Protein AF-A0A6L2PDB2-F1 (afdb_monomer)

Secondary structure (DSSP, 8-state):
-HHHHHHHHTSPPHHHHHT--GGGSSHHHHHH---HHHHHHHHHHHHHTTT---HHHHHHHHHHHHHH-TT-TTT---PPPPPGGGS-HHHHHHHHHHHHHHHHHHHHHHHHHHHHHHHHHHH--PPP-------PPP-----------------PPPPGGGTTT--HHHHHHHHHHHHHHHHHHHHHHHHHHHHHHHHHHHHHHHHHHHHHHTS-HHHHHHHHHHHHHHHHHHHHTT-HHHHHHHHHHHHHHS--HHHHHHHHH-

Structure (mmCIF, N/CA/C/O backbone):
data_AF-A0A6L2PDB2-F1
#
_entry.id   AF-A0A6L2PDB2-F1
#
loop_
_atom_site.group_PDB
_atom_site.id
_atom_site.type_symbol
_atom_site.label_atom_id
_atom_site.label_alt_id
_atom_site.label_comp_id
_atom_site.label_asym_id
_atom_site.label_entity_id
_atom_site.label_seq_id
_atom_site.pdbx_PDB_ins_code
_atom_site.Cartn_x
_atom_site.Cartn_y
_atom_site.Cartn_z
_atom_site.occupancy
_atom_site.B_iso_or_equiv
_atom_site.auth_seq_id
_atom_site.auth_comp_id
_atom_site.auth_asym_id
_atom_site.auth_atom_id
_atom_site.pdbx_PDB_model_num
ATOM 1 N N . MET A 1 1 ? 48.090 -12.852 -41.199 1.00 48.72 1 MET A N 1
ATOM 2 C CA . MET A 1 1 ? 47.145 -12.425 -42.258 1.00 48.72 1 MET A CA 1
ATOM 3 C C . MET A 1 1 ? 46.448 -13.608 -42.922 1.00 48.72 1 MET A C 1
ATOM 5 O O . MET A 1 1 ? 45.251 -13.510 -43.116 1.00 48.72 1 MET A O 1
ATOM 9 N N . VAL A 1 2 ? 47.132 -14.730 -43.177 1.00 52.09 2 VAL A N 1
ATOM 10 C CA . VAL A 1 2 ? 46.534 -15.922 -43.820 1.00 52.09 2 VAL A CA 1
ATOM 11 C C . VAL A 1 2 ? 45.440 -16.600 -42.966 1.00 52.09 2 VAL A C 1
ATOM 13 O O . VAL A 1 2 ? 44.392 -16.956 -43.489 1.00 52.09 2 VAL A O 1
ATOM 16 N N . GLU A 1 3 ? 45.602 -16.676 -41.639 1.00 52.88 3 GLU A N 1
ATOM 17 C CA . GLU A 1 3 ? 44.614 -17.326 -40.749 1.00 52.88 3 GLU A CA 1
ATOM 18 C C . GLU A 1 3 ? 43.274 -16.573 -40.620 1.00 52.88 3 GLU A C 1
ATOM 20 O O . GLU A 1 3 ? 42.233 -17.190 -40.409 1.00 52.88 3 GLU A O 1
ATOM 25 N N . GLN A 1 4 ? 43.256 -15.243 -40.772 1.00 49.81 4 GLN A N 1
ATOM 26 C CA . GLN A 1 4 ? 42.002 -14.470 -40.729 1.00 49.81 4 GLN A CA 1
ATOM 27 C C . GLN A 1 4 ? 41.178 -14.640 -42.014 1.00 49.81 4 GLN A C 1
ATOM 29 O O . GLN A 1 4 ? 39.950 -14.592 -41.972 1.00 49.81 4 GLN A O 1
ATOM 34 N N . GLU A 1 5 ? 41.843 -14.889 -43.142 1.00 53.00 5 GLU A N 1
ATOM 35 C CA . GLU A 1 5 ? 41.209 -15.148 -44.438 1.00 53.00 5 GLU A CA 1
ATOM 36 C C . GLU A 1 5 ? 40.555 -16.538 -44.490 1.00 53.00 5 GLU A C 1
ATOM 38 O O . GLU A 1 5 ? 39.484 -16.716 -45.074 1.00 53.00 5 GLU A O 1
ATOM 43 N N . GLU A 1 6 ? 41.161 -17.523 -43.825 1.00 53.53 6 GLU A N 1
ATOM 44 C CA . GLU A 1 6 ? 40.670 -18.904 -43.767 1.00 53.53 6 GLU A CA 1
ATOM 45 C C . GLU A 1 6 ? 39.434 -19.047 -42.858 1.00 53.53 6 GLU A C 1
ATOM 47 O O . GLU A 1 6 ? 38.485 -19.762 -43.185 1.00 53.53 6 GLU A O 1
ATOM 52 N N . VAL A 1 7 ? 39.367 -18.267 -41.771 1.00 54.09 7 VAL A N 1
ATOM 53 C CA . VAL A 1 7 ? 38.200 -18.197 -40.868 1.00 54.09 7 VAL A CA 1
ATOM 54 C C . VAL A 1 7 ? 36.985 -17.513 -41.520 1.00 54.09 7 VAL A C 1
ATOM 56 O O . VAL A 1 7 ? 35.848 -17.795 -41.133 1.00 54.09 7 VAL A O 1
ATOM 59 N N . MET A 1 8 ? 37.180 -16.647 -42.522 1.00 54.78 8 MET A N 1
ATOM 60 C CA . MET A 1 8 ? 36.069 -16.046 -43.276 1.00 54.78 8 MET A CA 1
ATOM 61 C C . MET A 1 8 ? 35.448 -17.001 -44.304 1.00 54.78 8 MET A C 1
ATOM 63 O O . MET A 1 8 ? 34.249 -16.913 -44.551 1.00 54.78 8 MET A O 1
ATOM 67 N N . LYS A 1 9 ? 36.212 -17.957 -44.849 1.00 54.88 9 LYS A N 1
ATOM 68 C CA . LYS A 1 9 ? 35.720 -18.903 -45.870 1.00 54.88 9 LYS A CA 1
ATOM 69 C C . LYS A 1 9 ? 34.801 -20.007 -45.327 1.00 54.88 9 LYS A C 1
ATOM 71 O O . LYS A 1 9 ? 34.040 -20.581 -46.096 1.00 54.88 9 LYS A O 1
ATOM 76 N N . ASN A 1 10 ? 34.831 -20.284 -44.020 1.00 58.47 10 ASN A N 1
ATOM 77 C CA . ASN A 1 10 ? 34.031 -21.344 -43.381 1.00 58.47 10 ASN A CA 1
ATOM 78 C C . ASN A 1 10 ? 32.735 -20.859 -42.701 1.00 58.47 10 ASN A C 1
ATOM 80 O O . ASN A 1 10 ? 32.021 -21.656 -42.086 1.00 58.47 10 ASN A O 1
ATOM 84 N N . LYS A 1 11 ? 32.399 -19.567 -42.789 1.00 67.06 11 LYS A N 1
ATOM 85 C CA . LYS A 1 11 ? 31.134 -19.037 -42.265 1.00 67.06 11 LYS A CA 1
ATOM 86 C C . LYS A 1 11 ? 30.080 -19.083 -43.371 1.00 67.06 11 LYS A C 1
ATOM 88 O O . LYS A 1 11 ? 30.274 -18.507 -44.433 1.00 67.06 11 LYS A O 1
ATOM 93 N N . LYS A 1 12 ? 28.960 -19.773 -43.128 1.00 73.06 12 LYS A N 1
ATOM 94 C CA . LYS A 1 12 ? 27.782 -19.688 -44.008 1.00 73.06 12 LYS A CA 1
ATOM 95 C C . LYS A 1 12 ? 27.319 -18.230 -44.041 1.00 73.06 12 LYS A C 1
ATOM 97 O O . LYS A 1 12 ? 27.158 -17.652 -42.964 1.00 73.06 12 LYS A O 1
ATOM 102 N N . SER A 1 13 ? 27.104 -17.669 -45.232 1.00 80.94 13 SER A N 1
ATOM 103 C CA . SER A 1 13 ? 26.607 -16.297 -45.370 1.00 80.94 13 SER A CA 1
ATOM 104 C C . SER A 1 13 ? 25.264 -16.136 -44.664 1.00 80.94 13 SER A C 1
ATOM 106 O O . SER A 1 13 ? 24.476 -17.086 -44.552 1.00 80.94 13 SER A O 1
ATOM 108 N N . LEU A 1 14 ? 24.980 -14.933 -44.171 1.00 80.81 14 LEU A N 1
ATOM 109 C CA . LEU A 1 14 ? 23.691 -14.645 -43.547 1.00 80.81 14 LEU A CA 1
ATOM 110 C C . LEU A 1 14 ? 22.510 -14.866 -44.505 1.00 80.81 14 LEU A C 1
ATOM 112 O O . LEU A 1 14 ? 21.443 -15.264 -44.037 1.00 80.81 14 LEU A O 1
ATOM 116 N N . LEU A 1 15 ? 22.715 -14.718 -45.821 1.00 81.50 15 LEU A N 1
ATOM 117 C CA . LEU A 1 15 ? 21.760 -15.137 -46.855 1.00 81.50 15 LEU A CA 1
ATOM 118 C C . LEU A 1 15 ? 21.373 -16.613 -46.716 1.00 81.50 15 LEU A C 1
ATOM 120 O O . LEU A 1 15 ? 20.193 -16.945 -46.608 1.00 81.50 15 LEU A O 1
ATOM 124 N N . MET A 1 16 ? 22.372 -17.500 -46.655 1.00 81.06 16 MET A N 1
ATOM 125 C CA . MET A 1 16 ? 22.155 -18.941 -46.505 1.00 81.06 16 MET A CA 1
ATOM 126 C C . MET A 1 16 ? 21.597 -19.306 -45.130 1.00 81.06 16 MET A C 1
ATOM 128 O O . MET A 1 16 ? 20.835 -20.257 -45.007 1.00 81.06 16 MET A O 1
ATOM 132 N N . LYS A 1 17 ? 21.972 -18.566 -44.081 1.00 84.50 17 LYS A N 1
ATOM 133 C CA . LYS A 1 17 ? 21.484 -18.805 -42.716 1.00 84.50 17 LYS A CA 1
ATOM 134 C C . LYS A 1 17 ? 20.013 -18.433 -42.545 1.00 84.50 17 LYS A C 1
ATOM 136 O O . LYS A 1 17 ? 19.308 -19.091 -41.786 1.00 84.50 17 LYS A O 1
ATOM 141 N N . TYR A 1 18 ? 19.579 -17.347 -43.177 1.00 85.00 18 TYR A N 1
ATOM 142 C CA . TYR A 1 18 ? 18.203 -16.866 -43.088 1.00 85.00 18 TYR A CA 1
ATOM 143 C C . TYR A 1 18 ? 17.293 -17.389 -44.202 1.00 85.00 18 TYR A C 1
ATOM 145 O O . TYR A 1 18 ? 16.091 -17.125 -44.125 1.00 85.00 18 TYR A O 1
ATOM 153 N N . GLU A 1 19 ? 17.858 -18.138 -45.157 1.00 84.25 19 GLU A N 1
ATOM 154 C CA . GLU A 1 19 ? 17.188 -18.715 -46.330 1.00 84.25 19 GLU A CA 1
ATOM 155 C C . GLU A 1 19 ? 16.489 -17.648 -47.185 1.00 84.25 19 GLU A C 1
ATOM 157 O O . GLU A 1 19 ? 15.375 -17.839 -47.662 1.00 84.25 19 GLU A O 1
ATOM 162 N N . ILE A 1 20 ? 17.147 -16.498 -47.362 1.00 83.44 20 ILE A N 1
ATOM 163 C CA . ILE A 1 20 ? 16.616 -15.382 -48.151 1.00 83.44 20 ILE A CA 1
ATOM 164 C C . ILE A 1 20 ? 17.273 -15.396 -49.536 1.00 83.44 20 ILE A C 1
ATOM 166 O O . ILE A 1 20 ? 18.498 -15.281 -49.616 1.00 83.44 20 ILE A O 1
ATOM 170 N N . PRO A 1 21 ? 16.496 -15.526 -50.629 1.00 84.38 21 PRO A N 1
ATOM 171 C CA . PRO A 1 21 ? 17.010 -15.367 -51.983 1.00 84.38 21 PRO A CA 1
ATOM 172 C C . PRO A 1 21 ? 17.589 -13.967 -52.202 1.00 84.38 21 PRO A C 1
ATOM 174 O O . PRO A 1 21 ? 17.037 -12.978 -51.723 1.00 84.38 21 PRO A O 1
ATOM 177 N N . LEU A 1 22 ? 18.662 -13.862 -52.989 1.00 80.44 22 LEU A N 1
ATOM 178 C CA . LEU A 1 22 ? 19.300 -12.573 -53.289 1.00 80.44 22 LEU A CA 1
ATOM 179 C C . LEU A 1 22 ? 18.329 -11.570 -53.945 1.00 80.44 22 LEU A C 1
ATOM 181 O O . LEU A 1 22 ? 18.424 -10.371 -53.706 1.00 80.44 22 LEU A O 1
ATOM 185 N N . GLU A 1 23 ? 17.350 -12.060 -54.710 1.00 84.38 23 GLU A N 1
ATOM 186 C CA . GLU A 1 23 ? 16.300 -11.252 -55.353 1.00 84.38 23 GLU A CA 1
ATOM 187 C C . GLU A 1 23 ? 15.449 -10.457 -54.348 1.00 84.38 23 GLU A C 1
ATOM 189 O O . GLU A 1 23 ? 14.981 -9.356 -54.651 1.00 84.38 23 GLU A O 1
ATOM 194 N N . HIS A 1 24 ? 15.297 -10.978 -53.125 1.00 83.56 24 HIS A N 1
ATOM 195 C CA . HIS A 1 24 ? 14.538 -10.334 -52.052 1.00 83.56 24 HIS A CA 1
ATOM 196 C C . HIS A 1 24 ? 15.310 -9.168 -51.405 1.00 83.56 24 HIS A C 1
ATOM 198 O O . HIS A 1 24 ? 14.746 -8.401 -50.626 1.00 83.56 24 HIS A O 1
ATOM 204 N N . ILE A 1 25 ? 16.592 -8.987 -51.746 1.00 84.38 25 ILE A N 1
ATOM 205 C CA . ILE A 1 25 ? 17.426 -7.850 -51.331 1.00 84.38 25 ILE A CA 1
ATOM 206 C C . ILE A 1 25 ? 17.507 -6.839 -52.482 1.00 84.38 25 ILE A C 1
ATOM 208 O O . ILE A 1 25 ? 18.571 -6.457 -52.962 1.00 84.38 25 ILE A O 1
ATOM 212 N N . SER A 1 26 ? 16.339 -6.413 -52.956 1.00 87.81 26 SER A N 1
ATOM 213 C CA . SER A 1 26 ? 16.178 -5.399 -53.997 1.00 87.81 26 SER A CA 1
ATOM 214 C C . SER A 1 26 ? 15.220 -4.308 -53.524 1.00 87.81 26 SER A C 1
ATOM 216 O O . SER A 1 26 ? 14.360 -4.554 -52.678 1.00 87.81 26 SER A O 1
ATOM 218 N N . PHE A 1 27 ? 15.350 -3.094 -54.067 1.00 88.88 27 PHE A N 1
ATOM 219 C CA . PHE A 1 27 ? 14.462 -1.976 -53.716 1.00 88.88 27 PHE A CA 1
ATOM 220 C C . PHE A 1 27 ? 12.989 -2.319 -53.951 1.00 88.88 27 PHE A C 1
ATOM 222 O O . PHE A 1 27 ? 12.149 -2.062 -53.094 1.00 88.88 27 PHE A O 1
ATOM 229 N N . GLU A 1 28 ? 12.696 -2.963 -55.080 1.00 88.94 28 GLU A N 1
ATOM 230 C CA . GLU A 1 28 ? 11.334 -3.329 -55.458 1.00 88.94 28 GLU A CA 1
ATOM 231 C C . GLU A 1 28 ? 10.711 -4.342 -54.488 1.00 88.94 28 GLU A C 1
ATOM 233 O O . GLU A 1 28 ? 9.535 -4.224 -54.137 1.00 88.94 28 GLU A O 1
ATOM 238 N N . TYR A 1 29 ? 11.489 -5.328 -54.031 1.00 88.62 29 TYR A N 1
ATOM 239 C CA . TYR A 1 29 ? 10.996 -6.316 -53.076 1.00 88.62 29 TYR A CA 1
ATOM 240 C C . TYR A 1 29 ? 10.836 -5.721 -51.675 1.00 88.62 29 TYR A C 1
ATOM 242 O O . TYR A 1 29 ? 9.813 -5.944 -51.031 1.00 88.62 29 TYR A O 1
ATOM 250 N N . VAL A 1 30 ? 11.812 -4.933 -51.209 1.00 88.31 30 VAL A N 1
ATOM 251 C CA . VAL A 1 30 ? 11.767 -4.288 -49.887 1.00 88.31 30 VAL A CA 1
ATOM 252 C C . VAL A 1 30 ? 10.544 -3.380 -49.767 1.00 88.31 30 VAL A C 1
ATOM 254 O O . VAL A 1 30 ? 9.848 -3.445 -48.759 1.00 88.31 30 VAL A O 1
ATOM 257 N N . GLU A 1 31 ? 10.225 -2.602 -50.801 1.00 86.94 31 GLU A N 1
ATOM 258 C CA . GLU A 1 31 ? 9.052 -1.721 -50.813 1.00 86.94 31 GLU A CA 1
ATOM 259 C C . GLU A 1 31 ? 7.726 -2.501 -50.740 1.00 86.94 31 GLU A C 1
ATOM 261 O O . GLU A 1 31 ? 6.805 -2.115 -50.019 1.00 86.94 31 GLU A O 1
ATOM 266 N N . LYS A 1 32 ? 7.637 -3.642 -51.434 1.00 87.88 32 LYS A N 1
ATOM 267 C CA . LYS A 1 32 ? 6.427 -4.482 -51.490 1.00 87.88 32 LYS A CA 1
ATOM 268 C C . LYS A 1 32 ? 6.285 -5.445 -50.306 1.00 87.88 32 LYS A C 1
ATOM 270 O O . LYS A 1 32 ? 5.196 -5.976 -50.080 1.00 87.88 32 LYS A O 1
ATOM 275 N N . CYS A 1 33 ? 7.356 -5.693 -49.556 1.00 84.56 33 CYS A N 1
ATOM 276 C CA . CYS A 1 33 ? 7.351 -6.653 -48.459 1.00 84.56 33 CYS A CA 1
ATOM 277 C C . CYS A 1 33 ? 6.497 -6.153 -47.276 1.00 84.56 33 CYS A C 1
ATOM 279 O O . CYS A 1 33 ? 6.570 -4.989 -46.870 1.00 84.56 33 CYS A O 1
ATOM 281 N N . ASN A 1 34 ? 5.665 -7.052 -46.738 1.00 86.19 34 ASN A N 1
ATOM 282 C CA . ASN A 1 34 ? 4.798 -6.837 -45.569 1.00 86.19 34 ASN A CA 1
ATOM 283 C C . ASN A 1 34 ? 5.086 -7.833 -44.429 1.00 86.19 34 ASN A C 1
ATOM 285 O O . ASN A 1 34 ? 4.447 -7.757 -43.383 1.00 86.19 34 ASN A O 1
ATOM 289 N N . ASP A 1 35 ? 6.006 -8.787 -44.616 1.00 89.44 35 ASP A N 1
ATOM 290 C CA . ASP A 1 35 ? 6.356 -9.743 -43.564 1.00 89.44 35 ASP A CA 1
ATOM 291 C C . ASP A 1 35 ? 7.381 -9.119 -42.605 1.00 89.44 35 ASP A C 1
ATOM 293 O O . ASP A 1 35 ? 8.529 -8.842 -42.969 1.00 89.44 35 ASP A O 1
ATOM 297 N N . CYS A 1 36 ? 6.966 -8.930 -41.348 1.00 85.88 36 CYS A N 1
ATOM 298 C CA . CYS A 1 36 ? 7.801 -8.380 -40.284 1.00 85.88 36 CYS A CA 1
ATOM 299 C C . CYS A 1 36 ? 9.106 -9.173 -40.098 1.00 85.88 36 CYS A C 1
ATOM 301 O O . CYS A 1 36 ? 10.171 -8.586 -39.910 1.00 85.88 36 CYS A O 1
ATOM 303 N N . LYS A 1 37 ? 9.047 -10.511 -40.150 1.00 88.25 37 LYS A N 1
ATOM 304 C CA . LYS A 1 37 ? 10.202 -11.376 -39.859 1.00 88.25 37 LYS A CA 1
ATOM 305 C C . LYS A 1 37 ? 11.200 -11.391 -41.007 1.00 88.25 37 LYS A C 1
ATOM 307 O O . LYS A 1 37 ? 12.405 -11.449 -40.758 1.00 88.25 37 LYS A O 1
ATOM 312 N N . GLU A 1 38 ? 10.719 -11.360 -42.247 1.00 88.38 38 GLU A N 1
ATOM 313 C CA . GLU A 1 38 ? 11.592 -11.238 -43.416 1.00 88.38 38 GLU A CA 1
ATOM 314 C C . GLU A 1 38 ? 12.288 -9.880 -43.430 1.00 88.38 38 GLU A C 1
ATOM 316 O O . GLU A 1 38 ? 13.509 -9.833 -43.571 1.00 88.38 38 GLU A O 1
ATOM 321 N N . MET A 1 39 ? 11.555 -8.793 -43.176 1.00 89.75 39 MET A N 1
ATOM 322 C CA . MET A 1 39 ? 12.133 -7.451 -43.139 1.00 89.75 39 MET A CA 1
ATOM 323 C C . MET A 1 39 ? 13.207 -7.311 -42.047 1.00 89.75 39 MET A C 1
ATOM 325 O O . MET A 1 39 ? 14.289 -6.783 -42.301 1.00 89.75 39 MET A O 1
ATOM 329 N N . GLU A 1 40 ? 12.978 -7.861 -40.849 1.00 89.81 40 GLU A N 1
ATOM 330 C CA . GLU A 1 40 ? 13.996 -7.899 -39.791 1.00 89.81 40 GLU A CA 1
ATOM 331 C C . GLU A 1 40 ? 15.273 -8.643 -40.213 1.00 89.81 40 GLU A C 1
ATOM 333 O O . GLU A 1 40 ? 16.383 -8.231 -39.861 1.00 89.81 40 GLU A O 1
ATOM 338 N N . LYS A 1 41 ? 15.136 -9.761 -40.936 1.00 90.06 41 LYS A N 1
ATOM 339 C CA . LYS A 1 41 ? 16.276 -10.534 -41.447 1.00 90.06 41 LYS A CA 1
ATOM 340 C C . LYS A 1 41 ? 17.014 -9.765 -42.547 1.00 90.06 41 LYS A C 1
ATOM 342 O O . LYS A 1 41 ? 18.241 -9.729 -42.509 1.00 90.06 41 LYS A O 1
ATOM 347 N N . ILE A 1 42 ? 16.294 -9.109 -43.462 1.00 89.56 42 ILE A N 1
ATOM 348 C CA . ILE A 1 42 ? 16.874 -8.266 -44.521 1.00 89.56 42 ILE A CA 1
ATOM 349 C C . ILE A 1 42 ? 17.679 -7.117 -43.902 1.00 89.56 42 ILE A C 1
ATOM 351 O O . ILE A 1 42 ? 18.841 -6.933 -44.257 1.00 89.56 42 ILE A O 1
ATOM 355 N N . VAL A 1 43 ? 17.134 -6.406 -42.908 1.00 90.06 43 VAL A N 1
ATOM 356 C CA . VAL A 1 43 ? 17.867 -5.334 -42.207 1.00 90.06 43 VAL A CA 1
ATOM 357 C C . VAL A 1 43 ? 19.107 -5.878 -41.484 1.00 90.06 43 VAL A C 1
ATOM 359 O O . VAL A 1 43 ? 20.161 -5.246 -41.525 1.00 90.06 43 VAL A O 1
ATOM 362 N N . LYS A 1 44 ? 19.046 -7.074 -40.875 1.00 88.94 44 LYS A N 1
ATOM 363 C CA . LYS A 1 44 ? 20.228 -7.725 -40.269 1.00 88.94 44 LYS A CA 1
ATOM 364 C C . LYS A 1 44 ? 21.311 -8.068 -41.298 1.00 88.94 44 LYS A C 1
ATOM 366 O O . LYS A 1 44 ? 22.485 -7.886 -40.992 1.00 88.94 44 LYS A O 1
ATOM 371 N N . ILE A 1 45 ? 20.930 -8.552 -42.484 1.00 88.62 45 ILE A N 1
ATOM 372 C CA . ILE A 1 45 ? 21.863 -8.853 -43.585 1.00 88.62 45 ILE A CA 1
ATOM 373 C C . ILE A 1 45 ? 22.487 -7.559 -44.126 1.00 88.62 45 ILE A C 1
ATOM 375 O O . ILE A 1 45 ? 23.696 -7.480 -44.309 1.00 88.62 45 ILE A O 1
ATOM 379 N N . LEU A 1 46 ? 21.690 -6.507 -44.327 1.00 89.00 46 LEU A N 1
ATOM 380 C CA . LEU A 1 46 ? 22.196 -5.228 -44.832 1.00 89.00 46 LEU A CA 1
ATOM 381 C C . LEU A 1 46 ? 23.112 -4.515 -43.823 1.00 89.00 46 LEU A C 1
ATOM 383 O O . LEU A 1 46 ? 24.089 -3.887 -44.225 1.00 89.00 46 LEU A O 1
ATOM 387 N N . ARG A 1 47 ? 22.847 -4.636 -42.513 1.00 88.12 47 ARG A N 1
ATOM 388 C CA . ARG A 1 47 ? 23.714 -4.087 -41.452 1.00 88.12 47 ARG A CA 1
ATOM 389 C C . ARG A 1 47 ? 25.020 -4.858 -41.265 1.00 88.12 47 ARG A C 1
ATOM 391 O O . ARG A 1 47 ? 25.992 -4.260 -40.814 1.00 88.12 47 ARG A O 1
ATOM 398 N N . SER A 1 48 ? 25.057 -6.158 -41.573 1.00 87.06 48 SER A N 1
ATOM 399 C CA . SER A 1 48 ? 26.288 -6.953 -41.446 1.00 87.06 48 SER A CA 1
ATOM 400 C C . SER A 1 48 ? 27.319 -6.618 -42.526 1.00 87.06 48 SER A C 1
ATOM 402 O O . SER A 1 48 ? 28.512 -6.801 -42.298 1.00 87.06 48 SER A O 1
ATOM 404 N N . GLY A 1 49 ? 26.866 -6.131 -43.688 1.00 84.00 49 GLY A N 1
ATOM 405 C CA . GLY A 1 49 ? 27.725 -5.784 -44.821 1.00 84.00 49 GLY A CA 1
ATOM 406 C C . GLY A 1 49 ? 28.376 -6.984 -45.517 1.00 84.00 49 GLY A C 1
ATOM 407 O O . GLY A 1 49 ? 29.288 -6.781 -46.313 1.00 84.00 49 GLY A O 1
ATOM 408 N N . GLU A 1 50 ? 27.928 -8.216 -45.241 1.00 82.31 50 GLU A N 1
ATOM 409 C CA . GLU A 1 50 ? 28.505 -9.445 -45.820 1.00 82.31 50 GLU A CA 1
ATOM 410 C C . GLU A 1 50 ? 28.339 -9.523 -47.348 1.00 82.31 50 GLU A C 1
ATOM 412 O O . GLU A 1 50 ? 29.227 -10.019 -48.033 1.00 82.31 50 GLU A O 1
ATOM 417 N N . GLU A 1 51 ? 27.239 -8.982 -47.881 1.00 76.75 51 GLU A N 1
ATOM 418 C CA . GLU A 1 51 ? 26.893 -9.011 -49.315 1.00 76.75 51 GLU A CA 1
ATOM 419 C C . GLU A 1 51 ? 27.264 -7.707 -50.052 1.00 76.75 51 GLU A C 1
ATOM 421 O O . GLU A 1 51 ? 26.966 -7.534 -51.234 1.00 76.75 51 GLU A O 1
ATOM 426 N N . GLY A 1 52 ? 27.904 -6.765 -49.350 1.00 82.75 52 GLY A N 1
ATOM 427 C CA . GLY A 1 52 ? 28.225 -5.426 -49.845 1.00 82.75 52 GLY A CA 1
ATOM 428 C C . GLY A 1 52 ? 27.555 -4.304 -49.047 1.00 82.75 52 GLY A C 1
ATOM 429 O O . GLY A 1 52 ? 26.579 -4.504 -48.322 1.00 82.75 52 GLY A O 1
ATOM 430 N N . HIS A 1 53 ? 28.108 -3.095 -49.158 1.00 85.44 53 HIS A N 1
ATOM 431 C CA . HIS A 1 53 ? 27.621 -1.919 -48.438 1.00 85.44 53 HIS A CA 1
ATOM 432 C C . HIS A 1 53 ? 26.649 -1.104 -49.303 1.00 85.44 53 HIS A C 1
ATOM 434 O O . HIS A 1 53 ? 27.068 -0.368 -50.197 1.00 85.44 53 HIS A O 1
ATOM 440 N N . PHE A 1 54 ? 25.350 -1.214 -49.013 1.00 89.62 54 PHE A N 1
ATOM 441 C CA . PHE A 1 54 ? 24.277 -0.531 -49.744 1.00 89.62 54 PHE A CA 1
ATOM 442 C C . PHE A 1 54 ? 23.506 0.438 -48.825 1.00 89.62 54 PHE A C 1
ATOM 444 O O . PHE A 1 54 ? 22.440 0.087 -48.315 1.00 89.62 54 PHE A O 1
ATOM 451 N N . PRO A 1 55 ? 24.004 1.668 -48.591 1.00 89.88 55 PRO A N 1
ATOM 452 C CA . PRO A 1 55 ? 23.433 2.576 -47.588 1.00 89.88 55 PRO A CA 1
ATOM 453 C C . PRO A 1 55 ? 22.004 3.035 -47.920 1.00 89.88 55 PRO A C 1
ATOM 455 O O . PRO A 1 55 ? 21.165 3.151 -47.031 1.00 89.88 55 PRO A O 1
ATOM 458 N N . GLN A 1 56 ? 21.700 3.246 -49.203 1.00 92.56 56 GLN A N 1
ATOM 459 C CA . GLN A 1 56 ? 20.373 3.681 -49.662 1.00 92.56 56 GLN A CA 1
ATOM 460 C C . GLN A 1 56 ? 19.325 2.569 -49.517 1.00 92.56 56 GLN A C 1
ATOM 462 O O . GLN A 1 56 ? 18.198 2.824 -49.094 1.00 92.56 56 GLN A O 1
ATOM 467 N N . LEU A 1 57 ? 19.709 1.324 -49.821 1.00 91.25 57 LEU A N 1
ATOM 468 C CA . LEU A 1 57 ? 18.844 0.156 -49.656 1.00 91.25 57 LEU A CA 1
ATOM 469 C C . LEU A 1 57 ? 18.598 -0.138 -48.173 1.00 91.25 57 LEU A C 1
ATOM 471 O O . LEU A 1 57 ? 17.471 -0.432 -47.787 1.00 91.25 57 LEU A O 1
ATOM 475 N N . LEU A 1 58 ? 19.627 0.016 -47.334 1.00 91.88 58 LEU A N 1
ATOM 476 C CA . LEU A 1 58 ? 19.504 -0.103 -45.883 1.00 91.88 58 LEU A CA 1
ATOM 477 C C . LEU A 1 58 ? 18.527 0.931 -45.310 1.00 91.88 58 LEU A C 1
ATOM 479 O O . LEU A 1 58 ? 17.632 0.559 -44.559 1.00 91.88 58 LEU A O 1
ATOM 483 N N . GLN A 1 59 ? 18.642 2.206 -45.693 1.00 91.50 59 GLN A N 1
ATOM 484 C CA . GLN A 1 59 ? 17.722 3.249 -45.227 1.00 91.50 59 GLN A CA 1
ATOM 485 C C . GLN A 1 59 ? 16.273 2.970 -45.659 1.00 91.50 59 GLN A C 1
ATOM 487 O O . GLN A 1 59 ? 15.342 3.160 -44.872 1.00 91.50 59 GLN A O 1
ATOM 492 N N . CYS A 1 60 ? 16.080 2.500 -46.895 1.00 91.25 60 CYS A N 1
ATOM 493 C CA . CYS A 1 60 ? 14.777 2.078 -47.407 1.00 91.25 60 CYS A CA 1
ATOM 494 C C . CYS A 1 60 ? 14.202 0.917 -46.576 1.00 91.25 60 CYS A C 1
ATOM 496 O O . CYS A 1 60 ? 13.078 1.014 -46.085 1.00 91.25 60 CYS A O 1
ATOM 498 N N . ALA A 1 61 ? 15.003 -0.120 -46.316 1.00 90.25 61 ALA A N 1
ATOM 499 C CA . ALA A 1 61 ? 14.610 -1.264 -45.497 1.00 90.25 61 ALA A CA 1
ATOM 500 C C . ALA A 1 61 ? 14.301 -0.880 -44.040 1.00 90.25 61 ALA A C 1
ATOM 502 O O . ALA A 1 61 ? 13.328 -1.363 -43.473 1.00 90.25 61 ALA A O 1
ATOM 503 N N . GLU A 1 62 ? 15.066 0.028 -43.429 1.00 90.75 62 GLU A N 1
ATOM 504 C CA . GLU A 1 62 ? 14.793 0.522 -42.071 1.00 90.75 62 GLU A CA 1
ATOM 505 C C . GLU A 1 62 ? 13.523 1.372 -41.992 1.00 90.75 62 GLU A C 1
ATOM 507 O O . GLU A 1 62 ? 12.779 1.292 -41.014 1.00 90.75 62 GLU A O 1
ATOM 512 N N . THR A 1 63 ? 13.262 2.184 -43.019 1.00 91.75 63 THR A N 1
ATOM 513 C CA . THR A 1 63 ? 12.037 2.990 -43.107 1.00 91.75 63 THR A CA 1
ATOM 514 C C . THR A 1 63 ? 10.828 2.078 -43.234 1.00 91.75 63 THR A C 1
ATOM 516 O O . THR A 1 63 ? 9.879 2.204 -42.464 1.00 91.75 63 THR A O 1
ATOM 519 N N . ARG A 1 64 ? 10.918 1.079 -44.113 1.00 90.38 64 ARG A N 1
ATOM 520 C CA . ARG A 1 64 ? 9.874 0.077 -44.275 1.00 90.38 64 ARG A CA 1
ATOM 521 C C . ARG A 1 64 ? 9.672 -0.772 -43.020 1.00 90.38 64 ARG A C 1
ATOM 523 O O . ARG A 1 64 ? 8.537 -1.051 -42.644 1.00 90.38 64 ARG A O 1
ATOM 530 N N . LEU A 1 65 ? 10.750 -1.139 -42.326 1.00 90.88 65 LEU A N 1
ATOM 531 C CA . LEU A 1 65 ? 10.667 -1.870 -41.063 1.00 90.88 65 LEU A CA 1
ATOM 532 C C . LEU A 1 65 ? 9.966 -1.049 -39.970 1.00 90.88 65 LEU A C 1
ATOM 534 O O . LEU A 1 65 ? 9.201 -1.628 -39.206 1.00 90.88 65 LEU A O 1
ATOM 538 N N . ARG A 1 66 ? 10.158 0.279 -39.909 1.00 90.50 66 ARG A N 1
ATOM 539 C CA . ARG A 1 66 ? 9.394 1.146 -38.987 1.00 90.50 66 ARG A CA 1
ATOM 540 C C . ARG A 1 66 ? 7.897 1.148 -39.285 1.00 90.50 66 ARG A C 1
ATOM 542 O O . ARG A 1 66 ? 7.111 1.195 -38.347 1.00 90.50 66 ARG A O 1
ATOM 549 N N . GLU A 1 67 ? 7.510 1.101 -40.558 1.00 90.44 67 GLU A N 1
ATOM 550 C CA . GLU A 1 67 ? 6.098 1.059 -40.961 1.00 90.44 67 GLU A CA 1
ATOM 551 C C . GLU A 1 67 ? 5.441 -0.288 -40.640 1.00 90.44 67 GLU A C 1
ATOM 553 O O . GLU A 1 67 ? 4.314 -0.329 -40.155 1.00 90.44 67 GLU A O 1
ATOM 558 N N . VAL A 1 68 ? 6.144 -1.391 -40.913 1.00 89.94 68 VAL A N 1
ATOM 559 C CA . VAL A 1 68 ? 5.608 -2.753 -40.773 1.00 89.94 68 VAL A CA 1
ATOM 560 C C . VAL A 1 68 ? 5.705 -3.266 -39.327 1.00 89.94 68 VAL A C 1
ATOM 562 O O . VAL A 1 68 ? 4.803 -3.955 -38.855 1.00 89.94 68 VAL A O 1
ATOM 565 N N . ALA A 1 69 ? 6.783 -2.941 -38.604 1.00 86.75 69 ALA A N 1
ATOM 566 C CA . ALA A 1 69 ? 7.056 -3.431 -37.251 1.00 86.75 69 ALA A CA 1
ATOM 567 C C . ALA A 1 69 ? 7.836 -2.398 -36.397 1.00 86.75 69 ALA A C 1
ATOM 569 O O . ALA A 1 69 ? 9.044 -2.564 -36.173 1.00 86.75 69 ALA A O 1
ATOM 570 N N . PRO A 1 70 ? 7.158 -1.359 -35.865 1.00 86.50 70 PRO A N 1
ATOM 571 C CA . PRO A 1 70 ? 7.800 -0.291 -35.090 1.00 86.50 70 PRO A CA 1
ATOM 572 C C . PRO A 1 70 ? 8.474 -0.792 -33.802 1.00 86.50 70 PRO A C 1
ATOM 574 O O . PRO A 1 70 ? 9.512 -0.270 -33.411 1.00 86.50 70 PRO A O 1
ATOM 577 N N . GLU A 1 71 ? 7.936 -1.848 -33.188 1.00 83.94 71 GLU A N 1
ATOM 578 C CA . GLU A 1 71 ? 8.444 -2.457 -31.947 1.00 83.94 71 GLU A CA 1
ATOM 579 C C . GLU A 1 71 ? 9.534 -3.522 -32.183 1.00 83.94 71 GLU A C 1
ATOM 581 O O . GLU A 1 71 ? 9.922 -4.251 -31.265 1.00 83.94 71 GLU A O 1
ATOM 586 N N . SER A 1 72 ? 10.021 -3.679 -33.419 1.00 84.69 72 SER A N 1
ATOM 587 C CA . SER A 1 72 ? 11.014 -4.711 -33.723 1.00 84.69 72 SER A CA 1
ATOM 588 C C . SER A 1 72 ? 12.326 -4.468 -32.969 1.00 84.69 72 SER A C 1
ATOM 590 O O . SER A 1 72 ? 12.900 -3.376 -32.968 1.00 84.69 72 SER A O 1
ATOM 592 N N . ARG A 1 73 ? 12.874 -5.532 -32.366 1.00 84.06 73 ARG A N 1
ATOM 593 C CA . ARG A 1 73 ? 14.148 -5.488 -31.619 1.00 84.06 73 ARG A CA 1
ATOM 594 C C . ARG A 1 73 ? 15.320 -5.005 -32.478 1.00 84.06 73 ARG A C 1
ATOM 596 O O . ARG A 1 73 ? 16.308 -4.520 -31.949 1.00 84.06 73 ARG A O 1
ATOM 603 N N . VAL A 1 74 ? 15.218 -5.142 -33.799 1.00 84.56 74 VAL A N 1
ATOM 604 C CA . VAL A 1 74 ? 16.234 -4.681 -34.754 1.00 84.56 74 VAL A CA 1
ATOM 605 C C . VAL A 1 74 ? 16.317 -3.156 -34.798 1.00 84.56 74 VAL A C 1
ATOM 607 O O . VAL A 1 74 ? 17.403 -2.618 -35.000 1.00 84.56 74 VAL A O 1
ATOM 610 N N . LEU A 1 75 ? 15.207 -2.449 -34.584 1.00 84.19 75 LEU A N 1
ATOM 611 C CA . LEU A 1 75 ? 15.191 -0.988 -34.524 1.00 84.19 75 LEU A CA 1
ATOM 612 C C . LEU A 1 75 ? 15.661 -0.447 -33.169 1.00 84.19 75 LEU A C 1
ATOM 614 O O . LEU A 1 75 ? 16.054 0.713 -33.097 1.00 84.19 75 LEU A O 1
ATOM 618 N N . GLN A 1 76 ? 15.661 -1.275 -32.121 1.00 84.06 76 GLN A N 1
ATOM 619 C CA . GLN A 1 76 ? 16.166 -0.884 -30.808 1.00 84.06 76 GLN A CA 1
ATOM 620 C C . GLN A 1 76 ? 17.688 -0.732 -30.865 1.00 84.06 76 GLN A C 1
ATOM 622 O O . GLN A 1 76 ? 18.428 -1.695 -31.076 1.00 84.06 76 GLN A O 1
ATOM 627 N N . THR A 1 77 ? 18.157 0.494 -30.675 1.00 77.50 77 THR A N 1
ATOM 628 C CA . THR A 1 77 ? 19.567 0.803 -30.462 1.00 77.50 77 THR A CA 1
ATOM 629 C C . THR A 1 77 ? 19.876 0.717 -28.975 1.00 77.50 77 THR A C 1
ATOM 631 O O . THR A 1 77 ? 19.146 1.270 -28.158 1.00 77.50 77 THR A O 1
ATOM 634 N N . GLU A 1 78 ? 20.955 0.019 -28.620 1.00 77.25 78 GLU A N 1
ATOM 635 C CA . GLU A 1 78 ? 21.477 0.033 -27.252 1.00 77.25 78 GLU A CA 1
ATOM 636 C C . GLU A 1 78 ? 22.020 1.438 -26.963 1.00 77.25 78 GLU A C 1
ATOM 638 O O . GLU A 1 78 ? 23.113 1.797 -27.406 1.00 77.25 78 GLU A O 1
ATOM 643 N N . GLU A 1 79 ? 21.234 2.260 -26.273 1.00 78.44 79 GLU A N 1
ATOM 644 C CA . GLU A 1 79 ? 21.693 3.563 -25.804 1.00 78.44 79 GLU A CA 1
ATOM 645 C C . GLU A 1 79 ? 22.527 3.386 -24.527 1.00 78.44 79 GLU A C 1
ATOM 647 O O . GLU A 1 79 ? 22.149 2.619 -23.635 1.00 78.44 79 GLU A O 1
ATOM 652 N N . PRO A 1 80 ? 23.683 4.065 -24.409 1.00 80.81 80 PRO A N 1
ATOM 653 C CA . PRO A 1 80 ? 24.468 4.008 -23.187 1.00 80.81 80 PRO A CA 1
ATOM 654 C C . PRO A 1 80 ? 23.656 4.577 -22.022 1.00 80.81 80 PRO A C 1
ATOM 656 O O . PRO A 1 80 ? 22.926 5.556 -22.174 1.00 80.81 80 PRO A O 1
ATOM 659 N N . ILE A 1 81 ? 23.823 3.988 -20.835 1.00 79.25 81 ILE A N 1
ATOM 660 C CA . ILE A 1 81 ? 23.180 4.492 -19.620 1.00 79.25 81 ILE A CA 1
ATOM 661 C C . ILE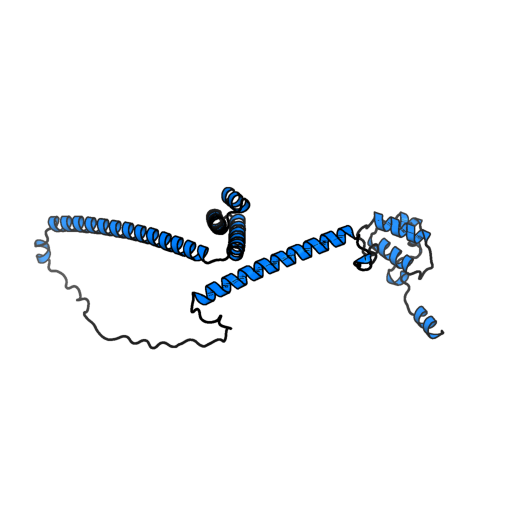 A 1 81 ? 23.495 5.982 -19.426 1.00 79.25 81 ILE A C 1
ATOM 663 O O . ILE A 1 81 ? 24.660 6.395 -19.402 1.00 79.25 81 ILE A O 1
ATOM 667 N N . LEU A 1 82 ? 22.446 6.799 -19.290 1.00 79.81 82 LEU A N 1
ATOM 668 C CA . LEU A 1 82 ? 22.608 8.234 -19.096 1.00 79.81 82 LEU A CA 1
ATOM 669 C C . LEU A 1 82 ? 23.360 8.480 -17.786 1.00 79.81 82 LEU A C 1
ATOM 671 O O . LEU A 1 82 ? 22.910 8.129 -16.695 1.00 79.81 82 LEU A O 1
ATOM 675 N N . THR A 1 83 ? 24.533 9.092 -17.903 1.00 80.56 83 THR A N 1
ATOM 676 C CA . THR A 1 83 ? 25.338 9.501 -16.750 1.00 80.56 83 THR A CA 1
ATOM 677 C C . THR A 1 83 ? 24.873 10.874 -16.271 1.00 80.56 83 THR A C 1
ATOM 679 O O . THR A 1 83 ? 24.349 11.652 -17.058 1.00 80.56 83 THR A O 1
ATOM 682 N N . LYS A 1 84 ? 25.106 11.226 -15.000 1.00 78.38 84 LYS A N 1
ATOM 683 C CA . LYS A 1 84 ? 24.723 12.520 -14.396 1.00 78.38 84 LYS A CA 1
ATOM 684 C C . LYS A 1 84 ? 24.984 13.753 -15.282 1.00 78.38 84 LYS A C 1
ATOM 686 O O . LYS A 1 84 ? 24.195 14.685 -15.256 1.00 78.38 84 LYS A O 1
ATOM 691 N N . SER A 1 85 ? 26.082 13.776 -16.038 1.00 80.56 85 SER A N 1
ATOM 692 C CA . SER A 1 85 ? 26.451 14.887 -16.930 1.00 80.56 85 SER A CA 1
ATOM 693 C C . SER A 1 85 ? 25.604 14.995 -18.204 1.00 80.56 85 SER A C 1
ATOM 695 O O . SER A 1 85 ? 25.675 16.012 -18.882 1.00 80.56 85 SER A O 1
ATOM 697 N N . MET A 1 86 ? 24.863 13.943 -18.552 1.00 82.38 86 MET A N 1
ATOM 698 C CA . MET A 1 86 ? 23.984 13.861 -19.724 1.00 82.38 86 MET A CA 1
ATOM 699 C C . MET A 1 86 ? 22.533 14.218 -19.389 1.00 82.38 86 MET A C 1
ATOM 701 O O . MET A 1 86 ? 21.743 14.448 -20.298 1.00 82.38 86 MET A O 1
ATOM 705 N N . LEU A 1 87 ? 22.176 14.246 -18.101 1.00 80.31 87 LEU A N 1
ATOM 706 C CA . LEU A 1 87 ? 20.872 14.726 -17.665 1.00 80.31 87 LEU A CA 1
ATOM 707 C C . LEU A 1 87 ? 20.889 16.249 -17.583 1.00 80.31 87 LEU A C 1
ATOM 709 O O . LEU A 1 87 ? 21.883 16.859 -17.182 1.00 80.31 87 LEU A O 1
ATOM 713 N N . GLU A 1 88 ? 19.753 16.854 -17.910 1.00 89.00 88 GLU A N 1
ATOM 714 C CA . GLU A 1 88 ? 19.555 18.279 -17.706 1.00 89.00 88 GLU A CA 1
ATOM 715 C C . GLU A 1 88 ? 19.770 18.632 -16.218 1.00 89.00 88 GLU A C 1
ATOM 717 O O . GLU A 1 88 ? 19.193 17.976 -15.339 1.00 89.00 88 GLU A O 1
ATOM 722 N N . PRO A 1 89 ? 20.597 19.648 -15.901 1.00 87.38 89 PRO A N 1
ATOM 723 C CA . PRO A 1 89 ? 20.950 19.966 -14.518 1.00 87.38 89 PRO A CA 1
ATOM 724 C C . PRO A 1 89 ? 19.741 20.253 -13.624 1.00 87.38 89 PRO A C 1
ATOM 726 O O . PRO A 1 89 ? 19.755 19.906 -12.444 1.00 87.38 89 PRO A O 1
ATOM 729 N N . GLU A 1 90 ? 18.687 20.856 -14.175 1.00 90.44 90 GLU A N 1
ATOM 730 C CA . GLU A 1 90 ? 17.447 21.152 -13.455 1.00 90.44 90 GLU A CA 1
ATOM 731 C C . GLU A 1 90 ? 16.714 19.873 -13.034 1.00 90.44 90 GLU A C 1
ATOM 733 O O . GLU A 1 90 ? 16.389 19.697 -11.857 1.00 90.44 90 GLU A O 1
ATOM 738 N N . HIS A 1 91 ? 16.552 18.930 -13.964 1.00 88.62 91 HIS A N 1
ATOM 739 C CA . HIS A 1 91 ? 15.963 17.621 -13.690 1.00 88.62 91 HIS A CA 1
ATOM 740 C C . HIS A 1 91 ? 16.767 16.848 -12.644 1.00 88.62 91 HIS A C 1
ATOM 742 O O . HIS A 1 91 ? 16.193 16.279 -11.713 1.00 88.62 91 HIS A O 1
ATOM 748 N N . TRP A 1 92 ? 18.099 16.861 -12.753 1.00 89.38 92 TRP A N 1
ATOM 749 C CA . TRP A 1 92 ? 18.958 16.213 -11.766 1.00 89.38 92 TRP A CA 1
ATOM 750 C C . TRP A 1 92 ? 18.816 16.839 -10.375 1.00 89.38 92 TRP A C 1
ATOM 752 O O . TRP A 1 92 ? 18.749 16.122 -9.377 1.00 89.38 92 TRP A O 1
ATOM 762 N N . ASN A 1 93 ? 18.760 18.169 -10.293 1.00 91.25 93 ASN A N 1
ATOM 763 C CA . ASN A 1 93 ? 18.592 18.868 -9.024 1.00 91.25 93 ASN A CA 1
ATOM 764 C C . ASN A 1 93 ? 17.239 18.558 -8.388 1.00 91.25 93 ASN A C 1
ATOM 766 O O . ASN A 1 93 ? 17.202 18.303 -7.188 1.00 91.25 93 ASN A O 1
ATOM 770 N N . LYS A 1 94 ? 16.161 18.501 -9.179 1.00 94.00 94 LYS A N 1
ATOM 771 C CA . LYS A 1 94 ? 14.840 18.082 -8.701 1.00 94.00 94 LYS A CA 1
ATOM 772 C C . LYS A 1 94 ? 14.891 16.678 -8.101 1.00 94.00 94 LYS A C 1
ATOM 774 O O . LYS A 1 94 ? 14.638 16.518 -6.916 1.00 94.00 94 LYS A O 1
ATOM 779 N N . VAL A 1 95 ? 15.348 15.689 -8.873 1.00 92.50 95 VAL A N 1
ATOM 780 C CA . VAL A 1 95 ? 15.449 14.295 -8.406 1.00 92.50 95 VAL A CA 1
ATOM 781 C C . VAL A 1 95 ? 16.354 14.182 -7.176 1.00 92.50 95 VAL A C 1
ATOM 783 O O . VAL A 1 95 ? 16.029 13.490 -6.213 1.00 92.50 95 VAL A O 1
ATOM 786 N N . SER A 1 96 ? 17.493 14.878 -7.170 1.00 94.00 96 SER A N 1
ATOM 787 C CA . SER A 1 96 ? 18.401 14.863 -6.025 1.00 94.00 96 SER A CA 1
ATOM 788 C C . SER A 1 96 ? 17.790 15.511 -4.785 1.00 94.00 96 SER A C 1
ATOM 790 O O . SER A 1 96 ? 18.150 15.094 -3.684 1.00 94.00 96 SER A O 1
ATOM 792 N N . ASN A 1 97 ? 16.962 16.542 -4.938 1.00 96.12 97 ASN A N 1
ATOM 793 C CA . ASN A 1 97 ? 16.295 17.202 -3.824 1.00 96.12 97 ASN A CA 1
ATOM 794 C C . ASN A 1 97 ? 15.184 16.315 -3.271 1.00 96.12 97 ASN A C 1
ATOM 796 O O . ASN A 1 97 ? 15.205 16.068 -2.071 1.00 96.12 97 ASN A O 1
ATOM 800 N N . ASP A 1 98 ? 14.344 15.732 -4.127 1.00 97.00 98 ASP A N 1
ATOM 801 C CA . ASP A 1 98 ? 13.283 14.798 -3.729 1.00 97.00 98 ASP A CA 1
ATOM 802 C C . ASP A 1 98 ? 13.865 13.610 -2.934 1.00 97.00 98 ASP A C 1
ATOM 804 O O . ASP A 1 98 ? 13.376 13.247 -1.865 1.00 97.00 98 ASP A O 1
ATOM 808 N N . ILE A 1 99 ? 14.985 13.037 -3.401 1.00 96.69 99 ILE A N 1
ATOM 809 C CA . ILE A 1 99 ? 15.674 11.945 -2.692 1.00 96.69 99 ILE A CA 1
ATOM 810 C C . ILE A 1 99 ? 16.218 12.412 -1.336 1.00 96.69 99 ILE A C 1
ATOM 812 O O . ILE A 1 99 ? 16.159 11.665 -0.355 1.00 96.69 99 ILE A O 1
ATOM 816 N N . LYS A 1 100 ? 16.787 13.621 -1.257 1.00 96.62 100 LYS A N 1
ATOM 817 C CA . LYS A 1 100 ? 17.328 14.167 -0.001 1.00 96.62 100 LYS A CA 1
ATOM 818 C C . LYS A 1 100 ? 16.222 14.476 1.000 1.00 96.62 100 LYS A C 1
ATOM 820 O O . LYS A 1 100 ? 16.402 14.164 2.174 1.00 96.62 100 LYS A O 1
ATOM 825 N N . GLU A 1 101 ? 15.123 15.061 0.538 1.00 97.88 101 GLU A N 1
ATOM 826 C CA . GLU A 1 101 ? 13.927 15.347 1.328 1.00 97.88 101 GLU A CA 1
ATOM 827 C C . GLU A 1 101 ? 13.372 14.050 1.910 1.00 97.88 101 GLU A C 1
ATOM 829 O O . GLU A 1 101 ? 13.363 13.893 3.129 1.00 97.88 101 GLU A O 1
ATOM 834 N N . TRP A 1 102 ? 13.100 13.056 1.059 1.00 96.81 102 TRP A N 1
ATOM 835 C CA . TRP A 1 102 ? 12.650 11.737 1.500 1.00 96.81 102 TRP A CA 1
ATOM 836 C C . TRP A 1 102 ? 13.625 11.092 2.495 1.00 96.81 102 TRP A C 1
ATOM 838 O O . TRP A 1 102 ? 13.223 10.587 3.541 1.00 96.81 102 TRP A O 1
ATOM 848 N N . THR A 1 103 ? 14.933 11.140 2.221 1.00 97.56 103 THR A N 1
ATOM 849 C CA . THR A 1 103 ? 15.949 10.588 3.135 1.00 97.56 103 THR A CA 1
ATOM 850 C C . THR A 1 103 ? 15.941 11.303 4.491 1.00 97.56 103 THR A C 1
ATOM 852 O O . THR A 1 103 ? 16.166 10.668 5.522 1.00 97.56 103 THR A O 1
ATOM 855 N N . GLY A 1 104 ? 15.707 12.617 4.502 1.00 96.50 104 GLY A N 1
ATOM 856 C CA . GLY A 1 104 ? 15.555 13.415 5.716 1.00 96.50 104 GLY A CA 1
ATOM 857 C C . GLY A 1 104 ? 14.319 13.003 6.508 1.00 96.50 104 GLY A C 1
ATOM 858 O O . GLY A 1 104 ? 14.439 12.664 7.682 1.00 96.50 104 GLY A O 1
ATOM 859 N N . GLU A 1 105 ? 13.163 12.936 5.849 1.00 94.81 105 GLU A N 1
ATOM 860 C CA . GLU A 1 105 ? 11.906 12.478 6.448 1.00 94.81 105 GLU A CA 1
ATOM 861 C C . GLU A 1 105 ? 12.034 11.077 7.056 1.00 94.81 105 GLU A C 1
ATOM 863 O O . GLU A 1 105 ? 11.607 10.849 8.189 1.00 94.81 105 GLU A O 1
ATOM 868 N N . MET A 1 106 ? 12.669 10.132 6.347 1.00 93.31 106 MET A N 1
ATOM 869 C CA . MET A 1 106 ? 12.861 8.767 6.852 1.00 93.31 106 MET A CA 1
ATOM 870 C C . MET A 1 106 ? 13.695 8.752 8.129 1.00 93.31 106 MET A C 1
ATOM 872 O O . MET A 1 106 ? 13.360 8.027 9.065 1.00 93.31 106 MET A O 1
ATOM 876 N N . LYS A 1 107 ? 14.771 9.547 8.176 1.00 93.94 107 LYS A N 1
ATOM 877 C CA . LYS A 1 107 ? 15.639 9.642 9.356 1.00 93.94 107 LYS A CA 1
ATOM 878 C C . LYS A 1 107 ? 14.897 10.229 10.550 1.00 93.94 107 LYS A C 1
ATOM 880 O O . LYS A 1 107 ? 15.062 9.724 11.656 1.00 93.94 107 LYS A O 1
ATOM 885 N N . THR A 1 108 ? 14.068 11.249 10.332 1.00 90.88 108 THR A N 1
ATOM 886 C CA . THR A 1 108 ? 13.216 11.820 11.382 1.00 90.88 108 THR A CA 1
ATOM 887 C C . THR A 1 108 ? 12.243 10.772 11.914 1.00 90.88 108 THR A C 1
ATOM 889 O O . THR A 1 108 ? 12.213 10.525 13.117 1.00 90.88 108 THR A O 1
ATOM 892 N N . ARG A 1 109 ? 11.534 10.060 11.028 1.00 90.12 109 ARG A N 1
ATOM 893 C CA . ARG A 1 109 ? 10.619 8.986 11.439 1.00 90.12 109 ARG A CA 1
ATOM 894 C C . ARG A 1 109 ? 11.326 7.854 12.183 1.00 90.12 109 ARG A C 1
ATOM 896 O O . ARG A 1 109 ? 10.799 7.338 13.162 1.00 90.12 109 ARG A O 1
ATOM 903 N N . GLU A 1 110 ? 12.520 7.460 11.743 1.00 90.31 110 GLU A N 1
ATOM 904 C CA . GLU A 1 110 ? 13.327 6.447 12.432 1.00 90.31 110 GLU A CA 1
ATOM 905 C C . GLU A 1 110 ? 13.737 6.910 13.837 1.00 90.31 110 GLU A C 1
ATOM 907 O O . GLU A 1 110 ? 13.710 6.121 14.783 1.00 90.31 110 GLU A O 1
ATOM 912 N N . HIS A 1 111 ? 14.107 8.182 13.985 1.00 88.19 111 HIS A N 1
ATOM 913 C CA . HIS A 1 111 ? 14.452 8.760 15.278 1.00 88.19 111 HIS A CA 1
ATOM 914 C C . HIS A 1 111 ? 13.260 8.745 16.240 1.00 88.19 111 HIS A C 1
ATOM 916 O O . HIS A 1 111 ? 13.388 8.236 17.350 1.00 88.19 111 HIS A O 1
ATOM 922 N N . GLU A 1 112 ? 12.086 9.198 15.793 1.00 86.56 112 GLU A N 1
ATOM 923 C CA . GLU A 1 112 ? 10.849 9.179 16.587 1.00 86.56 112 GLU A CA 1
ATOM 924 C C . GLU A 1 112 ? 10.464 7.758 17.040 1.00 86.56 112 GLU A C 1
ATOM 926 O O . GLU A 1 112 ? 10.031 7.542 18.177 1.00 86.56 112 GLU A O 1
ATOM 931 N N . LEU A 1 113 ? 10.657 6.761 16.170 1.00 83.75 113 LEU A N 1
ATOM 932 C CA . LEU A 1 113 ? 10.448 5.349 16.509 1.00 83.75 113 LEU A CA 1
ATOM 933 C C . LEU A 1 113 ? 11.452 4.857 17.563 1.00 83.75 113 LEU A C 1
ATOM 935 O O . LEU A 1 113 ? 11.085 4.146 18.497 1.00 83.75 113 LEU A O 1
ATOM 939 N N . LYS A 1 114 ? 12.725 5.252 17.464 1.00 83.19 114 LYS A N 1
ATOM 940 C CA . LYS A 1 114 ? 13.745 4.883 18.461 1.00 83.19 114 LYS A CA 1
ATOM 941 C C . LYS A 1 114 ? 13.480 5.530 19.818 1.00 83.19 114 LYS A C 1
ATOM 943 O O . LYS A 1 114 ? 13.588 4.849 20.838 1.00 83.19 114 LYS A O 1
ATOM 948 N N . GLU A 1 115 ? 13.100 6.802 19.849 1.00 79.25 115 GLU A N 1
ATOM 949 C CA . GLU A 1 115 ? 12.770 7.510 21.090 1.00 79.25 115 GLU A CA 1
ATOM 950 C C . GLU A 1 115 ? 11.569 6.883 21.798 1.00 79.25 115 GLU A C 1
ATOM 952 O O . GLU A 1 115 ? 11.642 6.576 22.988 1.00 79.25 115 GLU A O 1
ATOM 957 N N . SER A 1 116 ? 10.497 6.601 21.057 1.00 68.88 116 SER A N 1
ATOM 958 C CA . SER A 1 116 ? 9.318 5.920 21.604 1.00 68.88 116 SER A CA 1
ATOM 959 C C . SER A 1 116 ? 9.617 4.486 22.062 1.00 68.88 116 SER A C 1
ATOM 961 O O . SER A 1 116 ? 9.129 4.067 23.115 1.00 68.88 116 SER A O 1
ATOM 963 N N . SER A 1 117 ? 10.494 3.752 21.366 1.00 65.38 117 SER A N 1
ATOM 964 C CA . SER A 1 117 ? 10.915 2.407 21.789 1.00 65.38 117 SER A CA 1
ATOM 965 C C . SER A 1 117 ? 11.672 2.402 23.126 1.00 65.38 117 SER A C 1
ATOM 967 O O . SER A 1 117 ? 11.428 1.532 23.966 1.00 65.38 117 SER A O 1
ATOM 969 N N . ASN A 1 118 ? 12.521 3.408 23.380 1.00 59.31 118 ASN A N 1
ATOM 970 C CA . ASN A 1 118 ? 13.227 3.555 24.657 1.00 59.31 118 ASN A CA 1
ATOM 971 C C . ASN A 1 118 ? 12.250 3.815 25.819 1.00 59.31 118 ASN A C 1
ATOM 973 O O . ASN A 1 118 ? 12.446 3.296 26.920 1.00 59.31 118 ASN A O 1
ATOM 977 N N . VAL A 1 119 ? 11.163 4.557 25.573 1.00 57.09 119 VAL A N 1
ATOM 978 C CA . VAL A 1 119 ? 10.101 4.797 26.569 1.00 57.09 119 VAL A CA 1
ATOM 979 C C . VAL A 1 119 ? 9.331 3.506 26.878 1.00 57.09 119 VAL A C 1
ATOM 981 O O . VAL A 1 119 ? 9.096 3.188 28.046 1.00 57.09 119 VAL A O 1
ATOM 984 N N . HIS A 1 120 ? 9.006 2.705 25.858 1.00 50.34 120 HIS A N 1
ATOM 985 C CA . HIS A 1 120 ? 8.346 1.402 26.030 1.00 50.34 120 HIS A CA 1
ATOM 986 C C . HIS A 1 120 ? 9.215 0.374 26.758 1.00 50.34 120 HIS A C 1
ATOM 988 O O . HIS A 1 120 ? 8.705 -0.385 27.587 1.00 50.34 120 HIS A O 1
ATOM 994 N N . GLN A 1 121 ? 10.525 0.369 26.502 1.00 51.16 121 GLN A N 1
ATOM 995 C CA . GLN A 1 121 ? 11.464 -0.530 27.173 1.00 51.16 121 GLN A CA 1
ATOM 996 C C . GLN A 1 121 ? 11.620 -0.191 28.663 1.00 51.16 121 GLN A C 1
ATOM 998 O O . GLN A 1 121 ? 11.857 -1.085 29.475 1.00 51.16 121 GLN A O 1
ATOM 1003 N N . SER A 1 122 ? 11.416 1.075 29.042 1.00 50.56 122 SER A N 1
ATOM 1004 C CA . SER A 1 122 ? 11.432 1.500 30.445 1.00 50.56 122 SER A CA 1
ATOM 1005 C C . SER A 1 122 ? 10.144 1.162 31.210 1.00 50.56 122 SER A C 1
ATOM 1007 O O . SER A 1 122 ? 10.184 1.087 32.437 1.00 50.56 122 SER A O 1
ATOM 1009 N N . LEU A 1 123 ? 9.007 0.964 30.528 1.00 50.72 123 LEU A N 1
ATOM 1010 C CA . LEU A 1 123 ? 7.698 0.732 31.164 1.00 50.72 123 LEU A CA 1
ATOM 1011 C C . LEU A 1 123 ? 7.256 -0.734 31.207 1.00 50.72 123 LEU A C 1
ATOM 1013 O O . LEU A 1 123 ? 6.267 -1.062 31.865 1.00 50.72 123 LEU A O 1
ATOM 1017 N N . LYS A 1 124 ? 7.980 -1.645 30.559 1.00 52.47 124 LYS A N 1
ATOM 1018 C CA . LYS A 1 124 ? 7.635 -3.065 30.567 1.00 52.47 124 LYS A CA 1
ATOM 1019 C C . LYS A 1 124 ? 8.890 -3.916 30.679 1.00 52.47 124 LYS A C 1
ATOM 1021 O O . LYS A 1 124 ? 9.674 -4.008 29.742 1.00 52.47 124 LYS A O 1
ATOM 1026 N N . GLY A 1 125 ? 9.006 -4.631 31.800 1.00 55.16 125 GLY A N 1
ATOM 1027 C CA . GLY A 1 125 ? 9.865 -5.810 31.953 1.00 55.16 125 GLY A CA 1
ATOM 1028 C C . GLY A 1 125 ? 9.400 -6.966 31.059 1.00 55.16 125 GLY A C 1
ATOM 1029 O O . GLY A 1 125 ? 9.093 -8.053 31.542 1.00 55.16 125 GLY A O 1
ATOM 1030 N N . LEU A 1 126 ? 9.273 -6.713 29.757 1.00 54.47 126 LEU A N 1
ATOM 1031 C CA . LEU A 1 126 ? 9.048 -7.733 28.752 1.00 54.47 126 LEU A CA 1
ATOM 1032 C C . LEU A 1 126 ? 10.385 -8.439 28.497 1.00 54.47 126 LEU A C 1
ATOM 1034 O O . LEU A 1 126 ? 11.412 -7.775 28.339 1.00 54.47 126 LEU A O 1
ATOM 1038 N N . PRO A 1 127 ? 10.405 -9.780 28.469 1.00 54.22 127 PRO A N 1
ATOM 1039 C CA . PRO A 1 127 ? 11.613 -10.517 28.143 1.00 54.22 127 PRO A CA 1
ATOM 1040 C C . PRO A 1 127 ? 12.065 -10.178 26.719 1.00 54.22 127 PRO A C 1
ATOM 1042 O O . PRO A 1 127 ? 11.237 -9.945 25.836 1.00 54.22 127 PRO A O 1
ATOM 1045 N N . ALA A 1 128 ? 13.382 -10.181 26.505 1.00 56.28 128 ALA A N 1
ATOM 1046 C CA . ALA A 1 128 ? 13.985 -9.973 25.194 1.00 56.28 128 ALA A CA 1
ATOM 1047 C C . ALA A 1 128 ? 13.307 -10.851 24.129 1.00 56.28 128 ALA A C 1
ATOM 1049 O O . ALA A 1 128 ? 12.993 -12.018 24.387 1.00 56.28 128 ALA A O 1
ATOM 1050 N N . VAL A 1 129 ? 13.089 -10.277 22.940 1.00 51.06 129 VAL A N 1
ATOM 1051 C CA . VAL A 1 129 ? 12.520 -10.963 21.773 1.00 51.06 129 VAL A CA 1
ATOM 1052 C C . VAL A 1 129 ? 13.258 -12.290 21.587 1.00 51.06 129 VAL A C 1
ATOM 1054 O O . VAL A 1 129 ? 14.455 -12.319 21.303 1.00 51.06 129 VAL A O 1
ATOM 1057 N N . ARG A 1 130 ? 12.554 -13.403 21.830 1.00 55.94 130 ARG A N 1
ATOM 1058 C CA . ARG A 1 130 ? 13.118 -14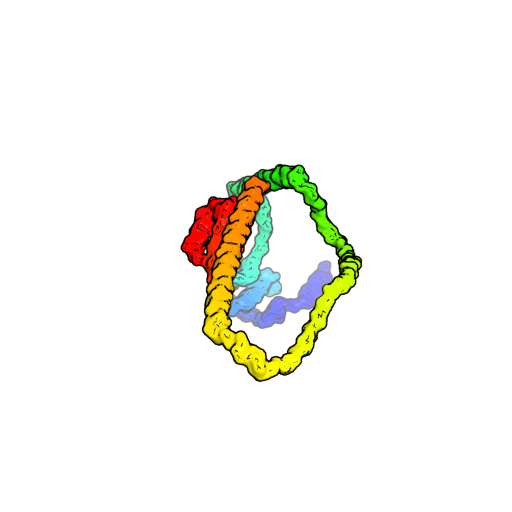.751 21.724 1.00 55.94 130 ARG A CA 1
ATOM 1059 C C . ARG A 1 130 ? 13.548 -14.991 20.280 1.00 55.94 130 ARG A C 1
ATOM 1061 O O . ARG A 1 130 ? 12.700 -15.210 19.420 1.00 55.94 130 ARG A O 1
ATOM 1068 N N . ASN A 1 131 ? 14.855 -15.061 20.037 1.00 52.88 131 ASN A N 1
ATOM 1069 C CA . ASN A 1 131 ? 15.358 -15.866 18.930 1.00 52.88 131 ASN A CA 1
ATOM 1070 C C . ASN A 1 131 ? 14.887 -17.308 19.162 1.00 52.88 131 ASN A C 1
ATOM 1072 O O . ASN A 1 131 ? 15.097 -17.880 20.235 1.00 52.88 131 ASN A O 1
ATOM 1076 N N . VAL A 1 132 ? 14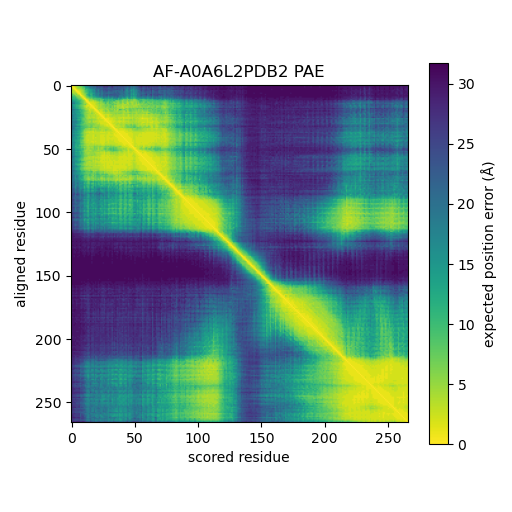.188 -17.866 18.175 1.00 46.09 132 VAL A N 1
ATOM 1077 C CA . VAL A 1 132 ? 13.573 -19.193 18.236 1.00 46.09 132 VAL A CA 1
ATOM 1078 C C . VAL A 1 132 ? 14.671 -20.255 18.298 1.00 46.09 132 VAL A C 1
ATOM 1080 O O . VAL A 1 132 ? 15.182 -20.708 17.279 1.00 46.09 132 VAL A O 1
ATOM 1083 N N . GLN A 1 133 ? 15.021 -20.681 19.508 1.00 42.50 133 GLN A N 1
ATOM 1084 C CA . GLN A 1 133 ? 15.577 -22.007 19.738 1.00 42.50 133 GLN A CA 1
ATOM 1085 C C . GLN A 1 133 ? 14.458 -22.878 20.300 1.00 42.50 133 GLN A C 1
ATOM 1087 O O . GLN A 1 133 ? 13.973 -22.669 21.409 1.00 42.50 133 GLN A O 1
ATOM 1092 N N . SER A 1 134 ? 14.020 -23.821 19.467 1.00 47.25 134 SER A N 1
ATOM 1093 C CA . SER A 1 134 ? 13.049 -24.868 19.775 1.00 47.25 134 SER A CA 1
ATOM 1094 C C . SER A 1 134 ? 13.401 -25.572 21.090 1.00 47.25 134 SER A C 1
ATOM 1096 O O . SER A 1 134 ? 14.300 -26.414 21.121 1.00 47.25 134 SER A O 1
ATOM 1098 N N . SER A 1 135 ? 12.663 -25.283 22.162 1.00 36.41 135 SER A N 1
ATOM 1099 C CA . SER A 1 135 ? 12.694 -26.070 23.391 1.00 36.41 135 SER A CA 1
ATOM 1100 C C . SER A 1 135 ? 11.442 -26.940 23.488 1.00 36.41 135 SER A C 1
ATOM 1102 O O . SER A 1 135 ? 10.306 -26.481 23.383 1.00 36.41 135 SER A O 1
ATOM 1104 N N . LYS A 1 136 ? 11.701 -28.242 23.631 1.00 37.59 136 LYS A N 1
ATOM 1105 C CA . LYS A 1 136 ? 10.718 -29.313 23.759 1.00 37.59 136 LYS A CA 1
ATOM 1106 C C . LYS A 1 136 ? 9.775 -29.066 24.936 1.00 37.59 136 LYS A C 1
ATOM 1108 O O . LYS A 1 136 ? 10.177 -28.639 26.016 1.00 37.59 136 LYS A O 1
ATOM 1113 N N . THR A 1 137 ? 8.524 -29.391 24.663 1.00 34.19 137 THR A N 1
ATOM 1114 C CA . THR A 1 137 ? 7.339 -29.360 25.508 1.00 34.19 137 THR A CA 1
ATOM 1115 C C . THR A 1 137 ? 7.556 -30.032 26.863 1.00 34.19 137 THR A C 1
ATOM 1117 O O . THR A 1 137 ? 8.169 -31.094 26.966 1.00 34.19 137 THR A O 1
ATOM 1120 N N . GLN A 1 138 ? 7.005 -29.399 27.895 1.00 36.09 138 GLN A N 1
ATOM 1121 C CA . GLN A 1 138 ? 6.912 -29.916 29.253 1.00 36.09 138 GLN A CA 1
ATOM 1122 C C . GLN A 1 138 ? 5.897 -31.063 29.335 1.00 36.09 138 GLN A C 1
ATOM 1124 O O . GLN A 1 138 ? 4.802 -30.950 28.790 1.00 36.09 138 GLN A O 1
ATOM 1129 N N . ASN A 1 139 ? 6.234 -32.119 30.079 1.00 30.38 139 ASN A N 1
ATOM 1130 C CA . ASN A 1 139 ? 5.251 -33.046 30.632 1.00 30.38 139 ASN A CA 1
ATOM 1131 C C . ASN A 1 139 ? 4.911 -32.570 32.047 1.00 30.38 139 ASN A C 1
ATOM 1133 O O . ASN A 1 139 ? 5.716 -32.713 32.967 1.00 30.38 139 ASN A O 1
ATOM 1137 N N . SER A 1 140 ? 3.731 -31.974 32.203 1.00 35.78 140 SER A N 1
ATOM 1138 C CA . SER A 1 140 ? 3.147 -31.659 33.500 1.00 35.78 140 SER A CA 1
ATOM 1139 C C . SER A 1 140 ? 2.507 -32.908 34.107 1.00 35.78 140 SER A C 1
ATOM 1141 O O . SER A 1 140 ? 1.707 -33.612 33.494 1.00 35.78 140 SER A O 1
ATOM 1143 N N . HIS A 1 141 ? 2.912 -33.167 35.342 1.00 30.23 141 HIS A N 1
ATOM 1144 C CA . HIS A 1 141 ? 2.378 -34.159 36.257 1.00 30.23 141 HIS A CA 1
ATOM 1145 C C . HIS A 1 141 ? 0.927 -33.794 36.615 1.00 30.23 141 HIS A C 1
ATOM 1147 O O . HIS A 1 141 ? 0.664 -32.683 37.073 1.00 30.23 141 HIS A O 1
ATOM 1153 N N . VAL A 1 142 ? -0.014 -34.710 36.379 1.00 32.38 142 VAL A N 1
ATOM 1154 C CA . VAL A 1 142 ? -1.406 -34.582 36.827 1.00 32.38 142 VAL A CA 1
ATOM 1155 C C . VAL A 1 142 ? -1.551 -35.372 38.122 1.00 32.38 142 VAL A C 1
ATOM 1157 O O . VAL A 1 142 ? -1.659 -36.594 38.101 1.00 32.38 142 VAL A O 1
ATOM 1160 N N . GLU A 1 143 ? -1.576 -34.661 39.246 1.00 35.69 143 GLU A N 1
ATOM 1161 C CA . GLU A 1 143 ? -2.218 -35.137 40.468 1.00 35.69 143 GLU A CA 1
ATOM 1162 C C . GLU A 1 143 ? -3.718 -34.834 40.387 1.00 35.69 143 GLU A C 1
ATOM 1164 O O . GLU A 1 143 ? -4.112 -33.688 40.145 1.00 35.69 143 GLU A O 1
ATOM 1169 N N . LYS A 1 144 ? -4.574 -35.826 40.668 1.00 30.50 144 LYS A N 1
ATOM 1170 C CA . LYS A 1 144 ? -5.835 -35.535 41.355 1.00 30.50 144 LYS A CA 1
ATOM 1171 C C . LYS A 1 144 ? -6.386 -36.713 42.156 1.00 30.50 144 LYS A C 1
ATOM 1173 O O . LYS A 1 144 ? -6.389 -37.856 41.715 1.00 30.50 144 LYS A O 1
ATOM 1178 N N . GLN A 1 145 ? -6.838 -36.328 43.341 1.00 33.94 145 GLN A N 1
ATOM 1179 C CA . GLN A 1 145 ? -7.274 -37.081 44.508 1.00 33.94 145 GLN A CA 1
ATOM 1180 C C . GLN A 1 145 ? -8.657 -37.754 44.369 1.00 33.94 145 GLN A C 1
ATOM 1182 O O . GLN A 1 145 ? -9.550 -37.251 43.692 1.00 33.94 145 GLN A O 1
ATOM 1187 N N . GLU A 1 146 ? -8.750 -38.899 45.048 1.00 31.05 146 GLU A N 1
ATOM 1188 C CA . GLU A 1 146 ? -9.808 -39.527 45.869 1.00 31.05 146 GLU A CA 1
ATOM 1189 C C . GLU A 1 146 ? -11.290 -39.047 45.894 1.00 31.05 146 GLU A C 1
ATOM 1191 O O . GLU A 1 146 ? -11.582 -37.861 45.986 1.00 31.05 146 GLU A O 1
ATOM 1196 N N . ALA A 1 147 ? -12.181 -40.071 45.911 1.00 32.12 147 ALA A N 1
ATOM 1197 C CA . ALA A 1 147 ? -13.485 -40.312 46.602 1.00 32.12 147 ALA A CA 1
ATOM 1198 C C . ALA A 1 147 ? -14.483 -39.150 46.860 1.00 32.12 147 ALA A C 1
ATOM 1200 O O . ALA A 1 147 ? -14.094 -38.102 47.346 1.00 32.12 147 ALA A O 1
ATOM 1201 N N . GLY A 1 148 ? -15.821 -39.213 46.708 1.00 32.31 148 GLY A N 1
ATOM 1202 C CA . GLY A 1 148 ? -16.933 -40.193 46.547 1.00 32.31 148 GLY A CA 1
ATOM 1203 C C . GLY A 1 148 ? -18.268 -39.378 46.715 1.00 32.31 148 GLY A C 1
ATOM 1204 O O . GLY A 1 148 ? -18.174 -38.152 46.662 1.00 32.31 148 GLY A O 1
ATOM 1205 N N . PRO A 1 149 ? -19.495 -39.899 47.008 1.00 46.56 149 PRO A N 1
ATOM 1206 C CA . PRO A 1 149 ? -20.085 -41.235 46.848 1.00 46.56 149 PRO A CA 1
ATOM 1207 C C . PRO A 1 149 ? -21.508 -41.266 46.186 1.00 46.56 149 PRO A C 1
ATOM 1209 O O . PRO A 1 149 ? -22.166 -40.257 45.952 1.00 46.56 149 PRO A O 1
ATOM 1212 N N . SER A 1 150 ? -22.039 -42.491 46.052 1.00 39.91 150 SER A N 1
ATOM 1213 C CA . SER A 1 150 ? -23.469 -42.891 46.043 1.00 39.91 150 SER A CA 1
ATOM 1214 C C . SER 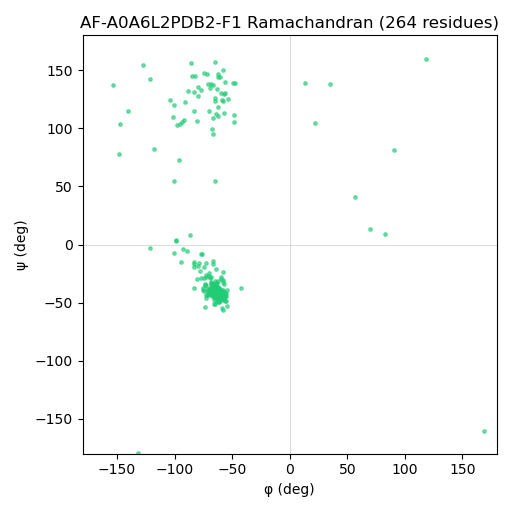A 1 150 ? -24.258 -42.960 44.716 1.00 39.91 150 SER A C 1
ATOM 1216 O O . SER A 1 150 ? -25.080 -42.128 44.359 1.00 39.91 150 SER A O 1
ATOM 1218 N N . ARG A 1 151 ? -24.053 -44.092 44.032 1.00 47.78 151 ARG A N 1
ATOM 1219 C CA . ARG A 1 151 ? -25.077 -45.076 43.620 1.00 47.78 151 ARG A CA 1
ATOM 1220 C C . ARG A 1 151 ? -26.526 -44.556 43.540 1.00 47.78 151 ARG A C 1
ATOM 1222 O O . ARG A 1 151 ? -27.228 -44.474 44.547 1.00 47.78 151 ARG A O 1
ATOM 1229 N N . VAL A 1 152 ? -27.001 -44.343 42.314 1.00 48.97 152 VAL A N 1
ATOM 1230 C CA . VAL A 1 152 ? -28.428 -44.209 41.995 1.00 48.97 152 VAL A CA 1
ATOM 1231 C C . VAL A 1 152 ? -29.141 -45.478 42.478 1.00 48.97 152 VAL A C 1
ATOM 1233 O O . VAL A 1 152 ? -28.862 -46.578 41.998 1.00 48.97 152 VAL A O 1
ATOM 1236 N N . LYS A 1 153 ? -30.008 -45.348 43.488 1.00 55.94 153 LYS A N 1
ATOM 1237 C CA . LYS A 1 153 ? -30.853 -46.447 43.972 1.00 55.94 153 LYS A CA 1
ATOM 1238 C C . LYS A 1 153 ? -31.818 -46.829 42.847 1.00 55.94 153 LYS A C 1
ATOM 1240 O O . LYS A 1 153 ? -32.508 -45.964 42.314 1.00 55.94 153 LYS A O 1
ATOM 1245 N N . SER A 1 154 ? -31.849 -48.109 42.485 1.00 52.44 154 SER A N 1
ATOM 1246 C CA . SER A 1 154 ? -32.813 -48.667 41.535 1.00 52.44 154 SER A CA 1
ATOM 1247 C C . SER A 1 154 ? -34.240 -48.382 42.006 1.00 52.44 154 SER A C 1
ATOM 1249 O O . SER A 1 154 ? -34.567 -48.626 43.169 1.00 52.44 154 SER A O 1
ATOM 1251 N N . VAL A 1 155 ? -35.072 -47.861 41.105 1.00 60.34 155 VAL A N 1
ATOM 1252 C CA . VAL A 1 155 ? -36.464 -47.485 41.371 1.00 60.34 155 VAL A CA 1
ATOM 1253 C C . VAL A 1 155 ? -37.279 -48.746 41.674 1.00 60.34 155 VAL A C 1
ATOM 1255 O O . VAL A 1 155 ? -37.523 -49.563 40.791 1.00 60.34 155 VAL A O 1
ATOM 1258 N N . VAL A 1 156 ? -37.670 -48.919 42.936 1.00 70.81 156 VAL A N 1
ATOM 1259 C CA . VAL A 1 156 ? -38.651 -49.930 43.359 1.00 70.81 156 VAL A CA 1
ATOM 1260 C C . VAL A 1 156 ? -40.028 -49.530 42.797 1.00 70.81 156 VAL A C 1
ATOM 1262 O O . VAL A 1 156 ? -40.348 -48.337 42.841 1.00 70.81 156 VAL A O 1
ATOM 1265 N N . PRO A 1 157 ? -40.850 -50.465 42.276 1.00 64.00 157 PRO A N 1
ATOM 1266 C CA . PRO A 1 157 ? -42.201 -50.147 41.813 1.00 64.00 157 PRO A CA 1
ATOM 1267 C C . PRO A 1 157 ? -43.029 -49.543 42.956 1.00 64.00 157 PRO A C 1
ATOM 1269 O O . PRO A 1 157 ? -43.143 -50.144 44.023 1.00 64.00 157 PRO A O 1
ATOM 1272 N N . ARG A 1 158 ? -43.574 -48.337 42.754 1.00 71.69 158 ARG A N 1
ATOM 1273 C CA . ARG A 1 158 ? -44.444 -47.667 43.736 1.00 71.69 158 ARG A CA 1
ATOM 1274 C C . ARG A 1 158 ? -45.755 -48.437 43.894 1.00 71.69 158 ARG A C 1
ATOM 1276 O O . ARG A 1 158 ? -46.331 -48.874 42.900 1.00 71.69 158 ARG A O 1
ATOM 1283 N N . ASN A 1 159 ? -46.220 -48.590 45.133 1.00 76.62 159 ASN A N 1
ATOM 1284 C CA . ASN A 1 159 ? -47.481 -49.266 45.428 1.00 76.62 159 ASN A CA 1
ATOM 1285 C C . ASN A 1 159 ? -48.668 -48.392 45.000 1.00 76.62 159 ASN A C 1
ATOM 1287 O O . ASN A 1 159 ? -48.620 -47.171 45.119 1.00 76.62 159 ASN A O 1
ATOM 1291 N N . TYR A 1 160 ? -49.764 -49.014 44.551 1.00 73.31 160 TYR A N 1
ATOM 1292 C CA . TYR A 1 160 ? -50.973 -48.293 44.118 1.00 73.31 160 TYR A CA 1
ATOM 1293 C C . TYR A 1 160 ? -51.560 -47.385 45.216 1.00 73.31 160 TYR A C 1
ATOM 1295 O O . TYR A 1 160 ? -52.044 -46.301 44.917 1.00 73.31 160 TYR A O 1
ATOM 1303 N N . ALA A 1 161 ? -51.424 -47.766 46.490 1.00 78.88 161 ALA A N 1
ATOM 1304 C CA . ALA A 1 161 ? -51.870 -46.968 47.636 1.00 78.88 161 ALA A CA 1
ATOM 1305 C C . ALA A 1 161 ? -51.087 -45.651 47.845 1.00 78.88 161 ALA A C 1
ATOM 1307 O O . ALA A 1 161 ? -51.526 -44.789 48.605 1.00 78.88 161 ALA A O 1
ATOM 1308 N N . ASP A 1 162 ? -49.932 -45.476 47.195 1.00 76.75 162 ASP A N 1
ATOM 1309 C CA . ASP A 1 162 ? -49.177 -44.218 47.241 1.00 76.75 162 ASP A CA 1
ATOM 1310 C C . ASP A 1 162 ? -49.776 -43.149 46.311 1.00 76.75 162 ASP A C 1
ATOM 1312 O O . ASP A 1 162 ? -49.472 -41.967 46.472 1.00 76.75 162 ASP A O 1
ATOM 1316 N N . TRP A 1 163 ? -50.643 -43.546 45.370 1.00 77.88 163 TRP A N 1
ATOM 1317 C CA . TRP A 1 163 ? -51.323 -42.636 44.444 1.00 77.88 163 TRP A CA 1
ATOM 1318 C C . TRP A 1 163 ? -52.538 -41.942 45.070 1.00 77.88 163 TRP A C 1
ATOM 1320 O O . TRP A 1 163 ? -52.779 -40.785 44.751 1.00 77.88 163 TRP A O 1
ATOM 1330 N N . ASP A 1 164 ? -53.226 -42.570 46.030 1.00 76.88 164 ASP A N 1
ATOM 1331 C CA . ASP A 1 164 ? -54.350 -41.947 46.762 1.00 76.88 164 ASP A CA 1
ATOM 1332 C C . ASP A 1 164 ? -53.917 -40.773 47.657 1.00 76.88 164 ASP A C 1
ATOM 1334 O O . ASP A 1 164 ? -54.737 -39.968 48.090 1.00 76.88 164 ASP A O 1
ATOM 1338 N N . LYS A 1 165 ? -52.617 -40.662 47.951 1.00 80.12 165 LYS A N 1
ATOM 1339 C CA . LYS A 1 165 ? -52.036 -39.555 48.729 1.00 80.12 165 LYS A CA 1
ATOM 1340 C C . LYS A 1 165 ? -51.605 -38.381 47.850 1.00 80.12 165 LYS A C 1
ATOM 1342 O O . LYS A 1 165 ? -51.113 -37.384 48.376 1.00 80.12 165 LYS A O 1
ATOM 1347 N N . PHE A 1 166 ? -51.691 -38.531 46.530 1.00 77.31 166 PHE A N 1
ATOM 1348 C CA . PHE A 1 166 ? -51.177 -37.562 45.581 1.00 77.31 166 PHE A CA 1
ATOM 1349 C C . PHE A 1 166 ? -52.269 -36.566 45.198 1.00 77.31 166 PHE A C 1
ATOM 1351 O O . PHE A 1 166 ? -53.195 -36.882 44.456 1.00 77.31 166 PHE A O 1
ATOM 1358 N N . ASP A 1 167 ? -52.138 -35.351 45.713 1.00 83.12 167 ASP A N 1
ATOM 1359 C CA . ASP A 1 167 ? -53.014 -34.238 45.377 1.00 83.12 167 ASP A CA 1
ATOM 1360 C C . ASP A 1 167 ? -52.569 -33.617 44.041 1.00 83.12 167 ASP A C 1
ATOM 1362 O O . ASP A 1 167 ? -51.521 -32.969 43.942 1.00 83.12 167 ASP A O 1
ATOM 1366 N N . VAL A 1 168 ? -53.355 -33.883 42.996 1.00 80.25 168 VAL A N 1
ATOM 1367 C CA . VAL A 1 168 ? -53.081 -33.453 41.618 1.00 80.25 168 VAL A CA 1
ATOM 1368 C C . VAL A 1 168 ? -53.112 -31.929 41.499 1.00 80.25 168 VAL A C 1
ATOM 1370 O O . VAL A 1 168 ? -52.270 -31.361 40.801 1.00 80.25 168 VAL A O 1
ATOM 1373 N N . ASP A 1 169 ? -54.030 -31.271 42.207 1.00 83.75 169 ASP A N 1
ATOM 1374 C CA . ASP A 1 169 ? -54.216 -29.821 42.140 1.00 83.75 169 ASP A CA 1
ATOM 1375 C C . ASP A 1 169 ? -53.046 -29.098 42.818 1.00 83.75 169 ASP A C 1
ATOM 1377 O O . ASP A 1 169 ? -52.507 -28.117 42.295 1.00 83.75 169 ASP A O 1
ATOM 1381 N N . MET A 1 170 ? -52.574 -29.637 43.945 1.00 85.94 170 MET A N 1
ATOM 1382 C CA . MET A 1 170 ? -51.384 -29.130 44.628 1.00 85.94 170 MET A CA 1
ATOM 1383 C C . MET A 1 170 ? -50.110 -29.293 43.774 1.00 85.94 170 MET A C 1
ATOM 1385 O O . MET A 1 170 ? -49.276 -28.382 43.739 1.00 85.94 170 MET A O 1
ATOM 1389 N N . GLU A 1 171 ? -49.927 -30.417 43.070 1.00 86.00 171 GLU A N 1
ATOM 1390 C CA . GLU A 1 171 ? -48.739 -30.594 42.220 1.00 86.00 171 GLU A CA 1
ATOM 1391 C C . GLU A 1 171 ? -48.808 -29.745 40.936 1.00 86.00 171 GLU A C 1
ATOM 1393 O O . GLU A 1 171 ? -47.778 -29.227 40.499 1.00 86.00 171 GLU A O 1
ATOM 1398 N N . LEU A 1 172 ? -49.998 -29.530 40.362 1.00 82.81 172 LEU A N 1
ATOM 1399 C CA . LEU A 1 172 ? -50.199 -28.587 39.252 1.00 82.81 172 LEU A CA 1
ATOM 1400 C C . LEU A 1 172 ? -49.747 -27.170 39.632 1.00 82.81 172 LEU A C 1
ATOM 1402 O O . LEU A 1 172 ? -48.947 -26.570 38.912 1.00 82.81 172 LEU A O 1
ATOM 1406 N N . LEU A 1 173 ? -50.165 -26.682 40.805 1.00 89.88 173 LEU A N 1
ATOM 1407 C CA . LEU A 1 173 ? -49.758 -25.371 41.322 1.00 89.88 173 LEU A CA 1
ATOM 1408 C C . LEU A 1 173 ? -48.233 -25.273 41.503 1.00 89.88 173 LEU A C 1
ATOM 1410 O O . LEU A 1 173 ? -47.605 -24.255 41.206 1.00 89.88 173 LEU A O 1
ATOM 1414 N N . LYS A 1 174 ? -47.614 -26.354 41.979 1.00 90.31 174 LYS A N 1
ATOM 1415 C CA . LYS A 1 174 ? -46.166 -26.443 42.181 1.00 90.31 174 LYS A CA 1
ATOM 1416 C C . LYS A 1 174 ? -45.391 -26.454 40.860 1.00 90.31 174 LYS A C 1
ATOM 1418 O O . LYS A 1 174 ? -44.307 -25.875 40.806 1.00 90.31 174 LYS A O 1
ATOM 1423 N N . MET A 1 175 ? -45.931 -27.066 39.803 1.00 85.44 175 MET A N 1
ATOM 1424 C CA . MET A 1 175 ? -45.349 -27.006 38.457 1.00 85.44 175 MET A CA 1
ATOM 1425 C C . MET A 1 175 ? -45.439 -25.602 37.854 1.00 85.44 175 MET A C 1
ATOM 1427 O O . MET A 1 175 ? -44.441 -25.128 37.316 1.00 85.44 175 MET A O 1
ATOM 1431 N N . GLU A 1 176 ? -46.575 -24.909 37.991 1.00 88.44 176 GLU A N 1
ATOM 1432 C CA . GLU A 1 176 ? -46.717 -23.521 37.519 1.00 88.44 176 GLU A CA 1
ATOM 1433 C C . GLU A 1 176 ? -45.733 -22.570 38.215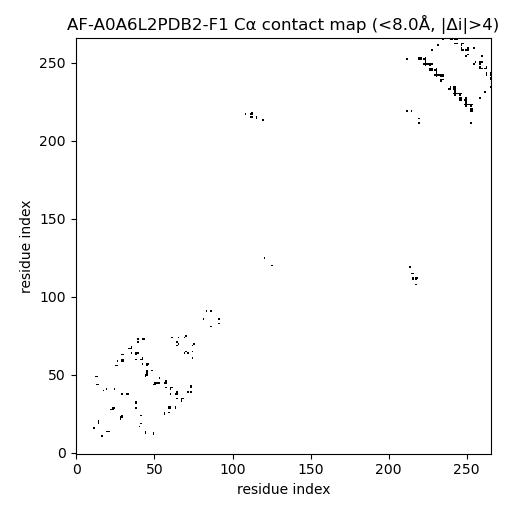 1.00 88.44 176 GLU A C 1
ATOM 1435 O O . GLU A 1 176 ? -45.023 -21.817 37.541 1.00 88.44 176 GLU A O 1
ATOM 1440 N N . LEU A 1 177 ? -45.611 -22.664 39.545 1.00 88.06 177 LEU A N 1
ATOM 1441 C CA . LEU A 1 177 ? -44.630 -21.899 40.327 1.00 88.06 177 LEU A CA 1
ATOM 1442 C C . LEU A 1 177 ? -43.182 -22.187 39.897 1.00 88.06 177 LEU A C 1
ATOM 1444 O O . LEU A 1 177 ? -42.356 -21.273 39.815 1.00 88.06 177 LEU A O 1
ATOM 1448 N N . GLU A 1 178 ? -42.851 -23.449 39.612 1.00 86.88 178 GLU A N 1
ATOM 1449 C CA . GLU A 1 178 ? -41.506 -23.845 39.188 1.00 86.88 178 GLU A CA 1
ATOM 1450 C C . GLU A 1 178 ? -41.186 -23.379 37.756 1.00 86.88 178 GLU A C 1
ATOM 1452 O O . GLU A 1 178 ? -40.071 -22.913 37.496 1.00 86.88 178 GLU A O 1
ATOM 1457 N N . ASP A 1 179 ? -42.153 -23.425 36.837 1.00 85.44 179 ASP A N 1
ATOM 1458 C C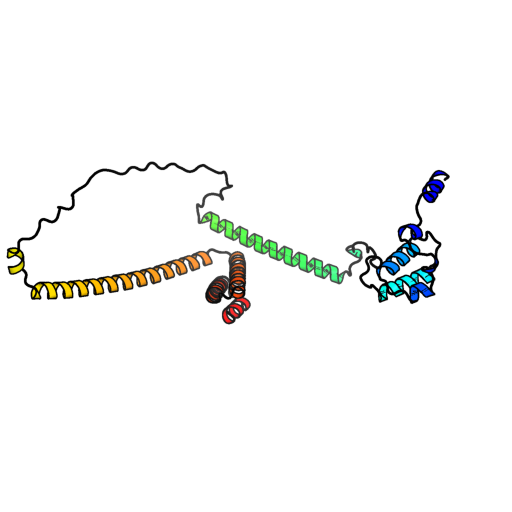A . ASP A 1 179 ? -42.012 -22.895 35.478 1.00 85.44 179 ASP A CA 1
ATOM 1459 C C . ASP A 1 179 ? -41.849 -21.372 35.468 1.00 85.44 179 ASP A C 1
ATOM 1461 O O . ASP A 1 179 ? -41.027 -20.834 34.715 1.00 85.44 179 ASP A O 1
ATOM 1465 N N . GLU A 1 180 ? -42.582 -20.660 36.325 1.00 89.94 180 GLU A N 1
ATOM 1466 C CA . GLU A 1 180 ? -42.440 -19.215 36.491 1.00 89.94 180 GLU A CA 1
ATOM 1467 C C . GLU A 1 180 ? -41.054 -18.855 37.049 1.00 89.94 180 GLU A C 1
ATOM 1469 O O . GLU A 1 180 ? -40.341 -18.027 36.469 1.00 89.94 180 GLU A O 1
ATOM 1474 N N . ARG A 1 181 ? -40.584 -19.583 38.072 1.00 89.38 181 ARG A N 1
ATOM 1475 C CA . ARG A 1 181 ? -39.219 -19.462 38.612 1.00 89.38 181 ARG A CA 1
ATOM 1476 C C . ARG A 1 181 ? -38.153 -19.745 37.549 1.00 89.38 181 ARG A C 1
ATOM 1478 O O . ARG A 1 181 ? -37.139 -19.044 37.474 1.00 89.38 181 ARG A O 1
ATOM 1485 N N . ARG A 1 182 ? -38.368 -20.750 36.694 1.00 89.12 182 ARG A N 1
ATOM 1486 C CA . ARG A 1 182 ? -37.453 -21.124 35.603 1.00 89.12 182 ARG A CA 1
ATOM 1487 C C . ARG A 1 182 ? -37.380 -20.042 34.525 1.00 89.12 182 ARG A C 1
ATOM 1489 O O . ARG A 1 182 ? -36.279 -19.704 34.078 1.00 89.12 182 ARG A O 1
ATOM 1496 N N . LYS A 1 183 ? -38.519 -19.455 34.142 1.00 88.12 183 LYS A N 1
ATOM 1497 C CA . LYS A 1 183 ? -38.590 -18.304 33.222 1.00 88.12 183 LYS A CA 1
ATOM 1498 C C . LYS A 1 183 ? -37.889 -17.080 33.812 1.00 88.12 183 LYS A C 1
ATOM 1500 O O . LYS A 1 183 ? -37.103 -16.432 33.117 1.00 88.12 183 LYS A O 1
ATOM 1505 N N . GLU A 1 184 ? -38.090 -16.800 35.098 1.00 89.31 184 GLU A N 1
ATOM 1506 C CA . GLU A 1 184 ? -37.444 -15.679 35.784 1.00 89.31 184 GLU A CA 1
ATOM 1507 C C . GLU A 1 184 ? -35.914 -15.854 35.857 1.00 89.31 184 GLU A C 1
ATOM 1509 O O . GLU A 1 184 ? -35.154 -14.919 35.583 1.00 89.31 184 GLU A O 1
ATOM 1514 N N . GLN A 1 185 ? -35.435 -17.071 36.136 1.00 89.06 185 GLN A N 1
ATOM 1515 C CA . GLN A 1 185 ? -34.007 -17.404 36.104 1.00 89.06 185 GLN A CA 1
ATOM 1516 C C . GLN A 1 185 ? -33.406 -17.293 34.701 1.00 89.06 185 GLN A C 1
ATOM 1518 O O . GLN A 1 185 ? -32.285 -16.797 34.555 1.00 89.06 185 GLN A O 1
ATOM 1523 N N . ALA A 1 186 ? -34.138 -17.710 33.665 1.00 89.25 186 ALA A N 1
ATOM 1524 C CA . ALA A 1 186 ? -33.708 -17.562 32.278 1.00 89.25 186 ALA A CA 1
ATOM 1525 C C . ALA A 1 186 ? -33.593 -16.080 31.880 1.00 89.25 186 ALA A C 1
ATOM 1527 O O . ALA A 1 186 ? -32.589 -15.682 31.283 1.00 89.25 186 ALA A O 1
ATOM 1528 N N . MET A 1 187 ? -34.559 -15.240 32.274 1.00 90.19 187 MET A N 1
ATOM 1529 C CA . MET A 1 187 ? -34.493 -13.791 32.049 1.00 90.19 187 MET A CA 1
ATOM 1530 C C . MET A 1 187 ? -33.339 -13.134 32.815 1.00 90.19 187 MET A C 1
ATOM 1532 O O . MET A 1 187 ? -32.602 -12.332 32.233 1.00 90.19 187 MET A O 1
ATOM 1536 N N . LYS A 1 188 ? -33.119 -13.507 34.083 1.00 91.25 188 LYS A N 1
ATOM 1537 C CA . LYS A 1 188 ? -31.973 -13.036 34.880 1.00 91.25 188 LYS A CA 1
ATOM 1538 C C . LYS A 1 188 ? -30.641 -13.419 34.227 1.00 91.25 188 LYS A C 1
ATOM 1540 O O . LYS A 1 188 ? -29.808 -12.537 34.028 1.00 91.25 188 LYS A O 1
ATOM 1545 N N . LYS A 1 189 ? -30.472 -14.674 33.784 1.00 89.69 189 LYS A N 1
ATOM 1546 C CA . LYS A 1 189 ? -29.276 -15.120 33.042 1.00 89.69 189 LYS A CA 1
ATOM 1547 C C . LYS A 1 189 ? -29.066 -14.342 31.742 1.00 89.69 189 LYS A C 1
ATOM 1549 O O . LYS A 1 189 ? -27.949 -13.904 31.485 1.00 89.69 189 LYS A O 1
ATOM 1554 N N . LYS A 1 190 ? -30.117 -14.120 30.945 1.00 88.06 190 LYS A N 1
ATOM 1555 C CA . LYS A 1 190 ? -30.021 -13.378 29.674 1.00 88.06 190 LYS A CA 1
ATOM 1556 C C . LYS A 1 190 ? -29.604 -11.919 29.903 1.00 88.06 190 LYS A C 1
ATOM 1558 O O . LYS A 1 190 ? -28.707 -11.420 29.227 1.00 88.06 190 LYS A O 1
ATOM 1563 N N . LYS A 1 191 ? -30.181 -11.264 30.918 1.00 87.56 191 LYS A N 1
ATOM 1564 C CA . LYS A 1 191 ? -29.823 -9.893 31.324 1.00 87.56 191 LYS A CA 1
ATOM 1565 C C . LYS A 1 191 ? -28.392 -9.803 31.864 1.00 87.56 191 LYS A C 1
ATOM 1567 O O . LYS A 1 191 ? -27.717 -8.800 31.643 1.00 87.56 191 LYS A O 1
ATOM 1572 N N . GLN A 1 192 ? -27.922 -10.837 32.559 1.00 87.25 192 GLN A N 1
ATOM 1573 C CA . GLN A 1 192 ? -26.560 -10.907 33.085 1.00 87.25 192 GLN A CA 1
ATOM 1574 C C . GLN A 1 192 ? -25.530 -11.115 31.966 1.00 87.25 192 GLN A C 1
ATOM 1576 O O . GLN A 1 192 ? -24.570 -10.355 31.898 1.00 87.25 192 GLN A O 1
ATOM 1581 N N . GLN A 1 193 ? -25.804 -12.009 31.008 1.00 84.50 193 GLN A N 1
ATOM 1582 C CA . GLN A 1 193 ? -24.976 -12.185 29.806 1.00 84.50 193 GLN A CA 1
ATOM 1583 C C . GLN A 1 193 ? -24.884 -10.909 28.956 1.00 84.50 193 GLN A C 1
ATOM 1585 O O . GLN A 1 193 ? -23.824 -10.590 28.424 1.00 84.50 193 GLN A O 1
ATOM 1590 N N . GLU A 1 194 ? -25.975 -10.151 28.817 1.00 84.56 194 GLU A N 1
ATOM 1591 C CA . GLU A 1 194 ? -25.951 -8.887 28.072 1.00 84.56 194 GLU A CA 1
ATOM 1592 C C . GLU A 1 194 ? -25.141 -7.803 28.802 1.00 84.56 194 GLU A C 1
ATOM 1594 O O . GLU A 1 194 ? -24.386 -7.061 28.170 1.00 84.56 194 GLU A O 1
ATOM 1599 N N . LYS A 1 195 ? -25.248 -7.734 30.138 1.00 83.56 195 LYS A N 1
ATOM 1600 C CA . LYS A 1 195 ? -24.416 -6.844 30.964 1.00 83.56 195 LYS A CA 1
ATOM 1601 C C . LYS A 1 195 ? -22.935 -7.208 30.878 1.00 83.56 195 LYS A C 1
ATOM 1603 O O . LYS A 1 195 ? -22.115 -6.307 30.738 1.00 83.56 195 LYS A O 1
ATOM 1608 N N . GLU A 1 196 ? -22.598 -8.495 30.917 1.00 82.06 196 GLU A N 1
ATOM 1609 C CA . GLU A 1 196 ? -21.222 -8.980 30.765 1.00 82.06 196 GLU A CA 1
ATOM 1610 C C . GLU A 1 196 ? -20.658 -8.652 29.379 1.00 82.06 196 GLU A C 1
ATOM 1612 O O . GLU A 1 196 ? -19.561 -8.109 29.299 1.00 82.06 196 GLU A O 1
ATOM 1617 N N . LYS A 1 197 ? -21.430 -8.850 28.298 1.00 80.56 197 LYS A N 1
ATOM 1618 C CA . LYS A 1 197 ? -21.026 -8.454 26.934 1.00 80.56 197 LYS A CA 1
ATOM 1619 C C . LYS A 1 197 ? -20.818 -6.946 26.778 1.00 80.56 197 LYS A C 1
ATOM 1621 O O . LYS A 1 197 ? -19.924 -6.521 26.051 1.00 80.56 197 LYS A O 1
ATOM 1626 N N . LYS A 1 198 ? -21.653 -6.119 27.416 1.00 76.75 198 LYS A N 1
ATOM 1627 C CA . LYS A 1 198 ? -21.485 -4.654 27.395 1.00 76.75 198 LYS A CA 1
ATOM 1628 C C . LYS A 1 198 ? -20.254 -4.224 28.188 1.00 76.75 198 LYS A C 1
ATOM 1630 O O . LYS A 1 198 ? -19.515 -3.363 27.727 1.00 76.75 198 LYS A O 1
ATOM 1635 N N . LYS A 1 199 ? -20.018 -4.848 29.345 1.00 78.62 199 LYS A N 1
ATOM 1636 C CA . LYS A 1 199 ? -18.835 -4.583 30.166 1.00 78.62 199 LYS A CA 1
ATOM 1637 C C . LYS A 1 199 ? -17.551 -4.998 29.444 1.00 78.62 199 LYS A C 1
ATOM 1639 O O . LYS A 1 199 ? -16.646 -4.186 29.351 1.00 78.62 199 LYS A O 1
ATOM 1644 N N . SER A 1 200 ? -17.519 -6.183 28.830 1.00 75.69 200 SER A N 1
ATOM 1645 C CA . SER A 1 200 ? -16.347 -6.650 28.081 1.00 75.69 200 SER A CA 1
ATOM 1646 C C . SER A 1 200 ? -16.021 -5.763 26.879 1.00 75.69 200 SER A C 1
ATOM 1648 O O . SER A 1 200 ? -14.854 -5.517 26.616 1.00 75.69 200 SER A O 1
ATOM 1650 N N . LYS A 1 201 ? -17.032 -5.258 26.155 1.00 74.44 201 LYS A N 1
ATOM 1651 C CA . LYS A 1 201 ? -16.810 -4.300 25.058 1.00 74.44 201 LYS A CA 1
ATOM 1652 C C . LYS A 1 201 ? -16.188 -2.997 25.554 1.00 74.44 201 LYS A C 1
ATOM 1654 O O . LYS A 1 201 ? -15.242 -2.523 24.945 1.00 74.44 201 LYS A O 1
ATOM 1659 N N . LYS A 1 202 ? -16.690 -2.464 26.670 1.00 70.12 202 LYS A N 1
ATOM 1660 C CA . LYS A 1 202 ? -16.152 -1.244 27.274 1.00 70.12 202 LYS A CA 1
ATOM 1661 C C . LYS A 1 202 ? -14.716 -1.436 27.770 1.00 70.12 202 LYS A C 1
ATOM 1663 O O . LYS A 1 202 ? -13.866 -0.608 27.483 1.00 70.12 202 LYS A O 1
ATOM 1668 N N . ASP A 1 203 ? -14.437 -2.557 28.433 1.00 71.19 203 ASP A N 1
ATOM 1669 C CA . ASP A 1 203 ? -13.089 -2.877 28.914 1.00 71.19 203 ASP A CA 1
ATOM 1670 C C . ASP A 1 203 ? -12.087 -3.048 27.748 1.00 71.19 203 ASP A C 1
ATOM 1672 O O . ASP A 1 203 ? -10.912 -2.718 27.893 1.00 71.19 203 ASP A O 1
ATOM 1676 N N . GLU A 1 204 ? -12.522 -3.556 26.587 1.00 70.50 204 GLU A N 1
ATOM 1677 C CA . GLU A 1 204 ? -11.686 -3.649 25.378 1.00 70.50 204 GLU A CA 1
ATOM 1678 C C . GLU A 1 204 ? -11.476 -2.289 24.694 1.00 70.50 204 GLU A C 1
ATOM 1680 O O . GLU A 1 204 ? -10.357 -1.983 24.288 1.00 70.50 204 GLU A O 1
ATOM 1685 N N . GLU A 1 205 ? -12.508 -1.445 24.621 1.00 67.56 205 GLU A N 1
ATOM 1686 C CA . GLU A 1 205 ? -12.387 -0.066 24.125 1.00 67.56 205 GLU A CA 1
ATOM 1687 C C . GLU A 1 205 ? -11.431 0.760 25.002 1.00 67.56 205 GLU A C 1
ATOM 1689 O O . GLU A 1 205 ? -10.536 1.421 24.477 1.00 67.56 205 GLU A O 1
ATOM 1694 N N . ASP A 1 206 ? -11.542 0.652 26.329 1.00 70.00 206 ASP A N 1
ATOM 1695 C CA . ASP A 1 206 ? -10.674 1.353 27.282 1.00 70.00 206 ASP A CA 1
ATOM 1696 C C . ASP A 1 206 ? -9.219 0.841 27.228 1.00 70.00 206 ASP A C 1
ATOM 1698 O O . ASP A 1 206 ? -8.268 1.606 27.402 1.00 70.00 206 ASP A O 1
ATOM 1702 N N . LYS A 1 207 ? -8.991 -0.451 26.959 1.00 71.69 207 LYS A N 1
ATOM 1703 C CA . LYS A 1 207 ? -7.631 -0.969 26.710 1.00 71.69 207 LYS A CA 1
ATOM 1704 C C . LYS A 1 207 ? -7.066 -0.473 25.386 1.00 71.69 207 LYS A C 1
ATOM 1706 O O . LYS A 1 207 ? -5.876 -0.172 25.320 1.00 71.69 207 LYS A O 1
ATOM 1711 N N . PHE A 1 208 ? -7.894 -0.414 24.345 1.00 70.56 208 PHE A N 1
ATOM 1712 C CA . PHE A 1 208 ? -7.479 0.041 23.024 1.00 70.56 208 PHE A CA 1
ATOM 1713 C C . PHE A 1 208 ? -7.062 1.514 23.049 1.00 70.56 208 PHE A C 1
ATOM 1715 O O . PHE A 1 208 ? -6.007 1.842 22.515 1.00 70.56 208 PHE A O 1
ATOM 1722 N N . THR A 1 209 ? -7.816 2.385 23.727 1.00 69.06 209 THR A N 1
ATOM 1723 C CA . THR A 1 209 ? -7.482 3.815 23.869 1.00 69.06 209 THR A CA 1
ATOM 1724 C C . THR A 1 209 ? -6.205 4.039 24.677 1.00 69.06 209 THR A C 1
ATOM 1726 O O . THR A 1 209 ? -5.322 4.765 24.231 1.00 69.06 209 THR A O 1
ATOM 1729 N N . ASN A 1 210 ? -6.036 3.345 25.806 1.00 68.31 210 ASN A N 1
ATOM 1730 C CA . ASN A 1 210 ? -4.797 3.424 26.588 1.00 68.31 210 ASN A CA 1
ATOM 1731 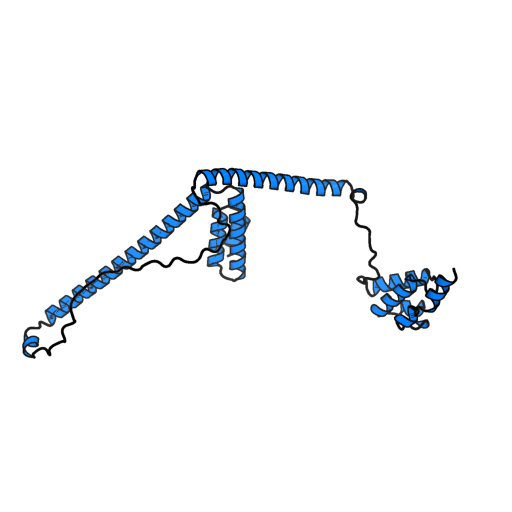C C . ASN A 1 210 ? -3.578 2.889 25.817 1.00 68.31 210 ASN A C 1
ATOM 1733 O O . ASN A 1 210 ? -2.477 3.425 25.941 1.00 68.31 210 ASN A O 1
ATOM 1737 N N . ALA A 1 211 ? -3.753 1.831 25.017 1.00 68.94 211 ALA A N 1
ATOM 1738 C CA . ALA A 1 211 ? -2.698 1.349 24.132 1.00 68.94 211 ALA A CA 1
ATOM 1739 C C . ALA A 1 211 ? -2.365 2.396 23.062 1.00 68.94 211 ALA A C 1
ATOM 1741 O O . ALA A 1 211 ? -1.189 2.648 22.819 1.00 68.94 211 ALA A O 1
ATOM 1742 N N . LEU A 1 212 ? -3.384 3.046 22.487 1.00 71.50 212 LEU A N 1
ATOM 1743 C CA . LEU A 1 212 ? -3.243 4.122 21.508 1.00 71.50 212 LEU A CA 1
ATOM 1744 C C . LEU A 1 212 ? -2.364 5.257 22.037 1.00 71.50 212 LEU A C 1
ATOM 1746 O O . LEU A 1 212 ? -1.447 5.689 21.349 1.00 71.50 212 LEU A O 1
ATOM 1750 N N . ASP A 1 213 ? -2.609 5.732 23.256 1.00 72.94 213 ASP A N 1
ATOM 1751 C CA . ASP A 1 213 ? -1.862 6.853 23.840 1.00 72.94 213 ASP A CA 1
ATOM 1752 C C . ASP A 1 213 ? -0.379 6.539 24.059 1.00 72.94 213 ASP A C 1
ATOM 1754 O O . ASP A 1 213 ? 0.450 7.445 24.092 1.00 72.94 213 ASP A O 1
ATOM 1758 N N . SER A 1 214 ? -0.028 5.255 24.125 1.00 76.19 214 SER A N 1
ATOM 1759 C CA . SER A 1 214 ? 1.352 4.806 24.260 1.00 76.19 214 SER A CA 1
ATOM 1760 C C . SER A 1 214 ? 2.119 4.738 22.932 1.00 76.19 214 SER A C 1
ATOM 1762 O O . SER A 1 214 ? 3.340 4.602 22.977 1.00 76.19 214 SER A O 1
ATOM 1764 N N . LEU A 1 215 ? 1.453 4.777 21.772 1.00 78.50 215 LEU A N 1
ATOM 1765 C CA . LEU A 1 215 ? 2.107 4.689 20.458 1.00 78.50 215 LEU A CA 1
ATOM 1766 C C . LEU A 1 215 ? 2.601 6.060 19.968 1.00 78.50 215 LEU A C 1
ATOM 1768 O O . LEU A 1 215 ? 1.930 7.081 20.150 1.00 78.50 215 LEU A O 1
ATOM 1772 N N . SER A 1 216 ? 3.737 6.062 19.267 1.00 83.75 216 SER A N 1
ATOM 1773 C CA . SER A 1 216 ? 4.240 7.234 18.540 1.00 83.75 216 SER A CA 1
ATOM 1774 C C . SER A 1 216 ? 3.311 7.626 17.386 1.00 83.75 216 SER A C 1
ATOM 1776 O O . SER A 1 216 ? 2.560 6.801 16.860 1.00 83.75 216 SER A O 1
ATOM 1778 N N . ALA A 1 217 ? 3.369 8.887 16.951 1.00 85.69 217 ALA A N 1
ATOM 1779 C CA . ALA A 1 217 ? 2.584 9.381 15.818 1.00 85.69 217 ALA A CA 1
ATOM 1780 C C . ALA A 1 217 ? 2.852 8.577 14.531 1.00 85.69 217 ALA A C 1
ATOM 1782 O O . ALA A 1 217 ? 1.912 8.215 13.826 1.00 85.69 217 ALA A O 1
ATOM 1783 N N . THR A 1 218 ? 4.113 8.219 14.279 1.00 86.38 218 THR A N 1
ATOM 1784 C CA . THR A 1 218 ? 4.522 7.394 13.130 1.00 86.38 218 THR A CA 1
ATOM 1785 C C . THR A 1 218 ? 3.997 5.964 13.212 1.00 86.38 218 THR A C 1
ATOM 1787 O O . THR A 1 218 ? 3.570 5.399 12.205 1.00 86.38 218 THR A O 1
ATOM 1790 N N . GLU A 1 219 ? 3.963 5.376 14.409 1.00 87.00 219 GLU A N 1
ATOM 1791 C CA . GLU A 1 219 ? 3.369 4.052 14.626 1.00 87.00 219 GLU A CA 1
ATOM 1792 C C . GLU A 1 219 ? 1.856 4.088 14.409 1.00 87.00 219 GLU A C 1
ATOM 1794 O O . GLU A 1 219 ? 1.305 3.197 13.764 1.00 87.00 219 GLU A O 1
ATOM 1799 N N . LYS A 1 220 ? 1.179 5.135 14.900 1.00 90.12 220 LYS A N 1
ATOM 1800 C CA . LYS A 1 220 ? -0.259 5.345 14.683 1.00 90.12 220 LYS A CA 1
ATOM 1801 C C . LYS A 1 220 ? -0.586 5.473 13.203 1.00 90.12 220 LYS A C 1
ATOM 1803 O O . LYS A 1 220 ? -1.521 4.827 12.743 1.00 90.12 220 LYS A O 1
ATOM 1808 N N . GLU A 1 221 ? 0.187 6.257 12.456 1.00 91.06 221 GLU A N 1
ATOM 1809 C CA . GLU A 1 221 ? 0.012 6.422 11.011 1.00 91.06 221 GLU A CA 1
ATOM 1810 C C . GLU A 1 221 ? 0.203 5.093 10.260 1.00 91.06 221 GLU A C 1
ATOM 1812 O O . GLU A 1 221 ? -0.630 4.705 9.434 1.00 91.06 221 GLU A O 1
ATOM 1817 N N . PHE A 1 222 ? 1.254 4.338 10.590 1.00 90.69 222 PHE A N 1
ATOM 1818 C CA . PHE A 1 222 ? 1.498 3.020 10.001 1.00 90.69 222 PHE A CA 1
ATOM 1819 C C . PHE A 1 222 ? 0.372 2.019 10.312 1.00 90.69 222 PHE A C 1
ATOM 1821 O O . PHE A 1 222 ? -0.132 1.324 9.429 1.00 90.69 222 PHE A O 1
ATOM 1828 N N . MET A 1 223 ? -0.076 1.958 11.564 1.00 89.88 223 MET A N 1
ATOM 1829 C CA . MET A 1 223 ? -1.183 1.086 11.956 1.00 89.88 223 MET A CA 1
ATOM 1830 C C . MET A 1 223 ? -2.497 1.522 11.292 1.00 89.88 223 MET A C 1
ATOM 1832 O O . MET A 1 223 ? -3.265 0.680 10.829 1.00 89.88 223 MET A O 1
ATOM 1836 N N . ALA A 1 224 ? -2.750 2.829 11.177 1.00 93.75 224 ALA A N 1
ATOM 1837 C CA . ALA A 1 224 ? -3.940 3.360 10.520 1.00 93.75 224 ALA A CA 1
ATOM 1838 C C . ALA A 1 224 ? -3.977 3.020 9.027 1.00 93.75 224 ALA A C 1
ATOM 1840 O O . ALA A 1 224 ? -5.033 2.648 8.508 1.00 93.75 224 ALA A O 1
ATOM 1841 N N . THR A 1 225 ? -2.840 3.129 8.334 1.00 94.31 225 THR A N 1
ATOM 1842 C CA . THR A 1 225 ? -2.725 2.746 6.919 1.00 94.31 225 THR A CA 1
ATOM 1843 C C . THR A 1 225 ? -2.948 1.248 6.727 1.00 94.31 225 THR A C 1
ATOM 1845 O O . THR A 1 225 ? -3.736 0.872 5.860 1.00 94.31 225 THR A O 1
ATOM 1848 N N . GLN A 1 226 ? -2.387 0.407 7.600 1.00 95.50 226 GLN A N 1
ATOM 1849 C CA . GLN A 1 226 ? -2.640 -1.035 7.598 1.00 95.50 226 GLN A CA 1
ATOM 1850 C C . GLN A 1 226 ? -4.128 -1.376 7.804 1.00 95.50 226 GLN A C 1
ATOM 1852 O O . GLN A 1 226 ? -4.682 -2.187 7.062 1.00 95.50 226 GLN A O 1
ATOM 1857 N N . GLU A 1 227 ? -4.799 -0.759 8.780 1.00 94.81 227 GLU A N 1
ATOM 1858 C CA . GLU A 1 227 ? -6.234 -0.972 9.026 1.00 94.81 227 GLU A CA 1
ATOM 1859 C C . GLU A 1 227 ? -7.099 -0.498 7.850 1.00 94.81 227 GLU A C 1
ATOM 1861 O O . GLU A 1 227 ? -8.039 -1.185 7.449 1.00 94.81 227 GLU A O 1
ATOM 1866 N N . LYS A 1 228 ? -6.748 0.634 7.228 1.00 95.94 228 LYS A N 1
ATOM 1867 C CA . LYS A 1 228 ? -7.401 1.101 5.997 1.00 95.94 228 LYS A CA 1
ATOM 1868 C C . LYS A 1 228 ? -7.269 0.067 4.878 1.00 95.94 228 LYS A C 1
ATOM 1870 O O . LYS A 1 228 ? -8.247 -0.206 4.187 1.00 95.94 228 LYS A O 1
ATOM 1875 N N . ASP A 1 229 ? -6.084 -0.503 4.685 1.00 96.44 229 ASP A N 1
ATOM 1876 C CA . ASP A 1 229 ? -5.842 -1.470 3.611 1.00 96.44 229 ASP A CA 1
ATOM 1877 C C . ASP A 1 229 ? -6.566 -2.796 3.850 1.00 96.44 229 ASP A C 1
ATOM 1879 O O . ASP A 1 229 ? -7.175 -3.324 2.918 1.00 96.44 229 ASP A O 1
ATOM 1883 N N . ARG A 1 230 ? -6.640 -3.260 5.104 1.00 96.12 230 ARG A N 1
ATOM 1884 C CA . ARG A 1 230 ? -7.530 -4.367 5.495 1.00 96.12 230 ARG A CA 1
ATOM 1885 C C . ARG A 1 230 ? -8.985 -4.053 5.159 1.00 96.12 230 ARG A C 1
ATOM 1887 O O . ARG A 1 230 ? -9.666 -4.876 4.557 1.00 96.12 230 ARG A O 1
ATOM 1894 N N . GLY A 1 231 ? -9.461 -2.851 5.488 1.00 96.44 231 GLY A N 1
ATOM 1895 C CA . GLY A 1 231 ? -10.805 -2.399 5.116 1.00 96.44 231 GLY A CA 1
ATOM 1896 C C . GLY A 1 231 ? -11.049 -2.461 3.604 1.00 96.44 231 GLY A C 1
ATOM 1897 O O . GLY A 1 231 ? -12.087 -2.962 3.172 1.00 96.44 231 GLY A O 1
ATOM 1898 N N . ASN A 1 232 ? -10.063 -2.051 2.798 1.00 96.69 232 ASN A N 1
ATOM 1899 C CA . ASN A 1 232 ? -10.124 -2.136 1.335 1.00 96.69 232 ASN A CA 1
ATOM 1900 C C . ASN A 1 232 ? -10.172 -3.593 0.835 1.00 96.69 232 ASN A C 1
ATOM 1902 O O . ASN A 1 232 ? -10.790 -3.877 -0.191 1.00 96.69 232 ASN A O 1
ATOM 1906 N N . GLU A 1 233 ? -9.509 -4.530 1.515 1.00 97.38 233 GLU A N 1
ATOM 1907 C CA . GLU A 1 233 ? -9.607 -5.964 1.217 1.00 97.38 233 GLU A CA 1
ATOM 1908 C C . GLU A 1 233 ? -11.014 -6.499 1.497 1.00 97.38 233 GLU A C 1
ATOM 1910 O O . GLU A 1 233 ? -11.625 -7.063 0.592 1.00 97.38 233 GLU A O 1
ATOM 1915 N N . TYR A 1 234 ? -11.577 -6.243 2.682 1.00 97.06 234 TYR A N 1
ATOM 1916 C CA . TYR A 1 234 ? -12.948 -6.664 3.008 1.00 97.06 234 TYR A CA 1
ATOM 1917 C C . TYR A 1 234 ? -13.992 -6.031 2.089 1.00 97.06 234 TYR A C 1
ATOM 1919 O O . TYR A 1 234 ? -14.921 -6.711 1.656 1.00 97.06 234 TYR A O 1
ATOM 1927 N N . TYR A 1 235 ? -13.805 -4.761 1.724 1.00 96.88 235 TYR A N 1
ATOM 1928 C CA . TYR A 1 235 ? -14.664 -4.076 0.764 1.00 96.88 235 TYR A CA 1
ATOM 1929 C C . TYR A 1 235 ? -14.652 -4.772 -0.603 1.00 96.88 235 TYR A C 1
ATOM 1931 O O . TYR A 1 235 ? -15.705 -5.010 -1.191 1.00 96.88 235 TYR A O 1
ATOM 1939 N N . ARG A 1 236 ? -13.465 -5.163 -1.091 1.00 96.56 236 ARG A N 1
ATOM 1940 C CA . ARG A 1 236 ? -13.320 -5.928 -2.343 1.00 96.56 236 ARG A CA 1
ATOM 1941 C C . ARG A 1 236 ? -13.936 -7.325 -2.256 1.00 96.56 236 ARG A C 1
ATOM 1943 O O . ARG A 1 236 ? -14.434 -7.819 -3.262 1.00 96.56 236 ARG A O 1
ATOM 1950 N N . CYS A 1 237 ? -13.929 -7.937 -1.075 1.00 95.88 237 CYS A N 1
ATOM 1951 C CA . CYS A 1 237 ? -14.580 -9.222 -0.816 1.00 95.88 237 CYS A CA 1
ATOM 1952 C C . CYS A 1 237 ? -16.112 -9.123 -0.662 1.00 95.88 237 CYS A C 1
ATOM 1954 O O . CYS A 1 237 ? -16.769 -10.159 -0.594 1.00 95.88 237 CYS A O 1
ATOM 1956 N N . GLY A 1 238 ? -16.687 -7.913 -0.615 1.00 95.00 238 GLY A N 1
ATOM 1957 C CA . GLY A 1 238 ? -18.124 -7.683 -0.420 1.00 95.00 238 GLY A CA 1
ATOM 1958 C C . GLY A 1 238 ? -18.585 -7.729 1.042 1.00 95.00 238 GLY A C 1
ATOM 1959 O O . GLY A 1 238 ? -19.784 -7.708 1.306 1.00 95.00 238 GLY A O 1
ATOM 1960 N N . ASP A 1 239 ? -17.651 -7.781 1.995 1.00 96.88 239 ASP A N 1
ATOM 1961 C CA . ASP A 1 239 ? -17.937 -7.895 3.427 1.00 96.88 239 ASP A CA 1
ATOM 1962 C C . ASP A 1 239 ? -17.915 -6.504 4.090 1.00 96.88 239 ASP A C 1
ATOM 1964 O O . ASP A 1 239 ? -16.980 -6.104 4.796 1.00 96.88 239 ASP A O 1
ATOM 1968 N N . TYR A 1 240 ? -18.952 -5.714 3.799 1.00 96.06 240 TYR A N 1
ATOM 1969 C CA . TYR A 1 240 ? -19.009 -4.289 4.142 1.00 96.06 240 TYR A CA 1
ATOM 1970 C C . TYR A 1 240 ? -19.017 -4.018 5.652 1.00 96.06 240 TYR A C 1
ATOM 1972 O O . TYR A 1 240 ? -18.371 -3.080 6.119 1.00 96.06 240 TYR A O 1
ATOM 1980 N N . GLU A 1 241 ? -19.667 -4.871 6.450 1.00 95.75 241 GLU A N 1
ATOM 1981 C CA . GLU A 1 241 ? -19.696 -4.709 7.910 1.00 95.75 241 GLU A CA 1
ATOM 1982 C C . GLU A 1 241 ? -18.297 -4.790 8.535 1.00 95.75 241 GLU A C 1
ATOM 1984 O O . GLU A 1 241 ? -17.995 -4.083 9.502 1.00 95.75 241 GLU A O 1
ATOM 1989 N N . LEU A 1 242 ? -17.441 -5.672 8.010 1.00 94.38 242 LEU A N 1
ATOM 1990 C CA . LEU A 1 242 ? -16.053 -5.792 8.451 1.00 94.38 242 LEU A CA 1
ATOM 1991 C C . LEU A 1 242 ? -15.210 -4.640 7.903 1.00 94.38 242 LEU A C 1
ATOM 1993 O O . LEU A 1 242 ? -14.421 -4.066 8.656 1.00 94.38 242 LEU A O 1
ATOM 1997 N N . ALA A 1 243 ? -15.435 -4.232 6.652 1.00 96.69 243 ALA A N 1
ATOM 1998 C CA . ALA A 1 243 ? -14.768 -3.072 6.066 1.00 96.69 243 ALA A CA 1
ATOM 1999 C C . ALA A 1 243 ? -14.994 -1.798 6.903 1.00 96.69 243 ALA A C 1
ATOM 2001 O O . ALA A 1 243 ? -14.031 -1.135 7.289 1.00 96.69 243 ALA A O 1
ATOM 2002 N N . VAL A 1 244 ? -16.243 -1.504 7.288 1.00 96.44 244 VAL A N 1
ATOM 2003 C CA . VAL A 1 244 ? -16.594 -0.347 8.132 1.00 96.44 244 VAL A CA 1
ATOM 2004 C C . VAL A 1 244 ? -15.910 -0.406 9.499 1.00 96.44 244 VAL A C 1
ATOM 2006 O O . VAL A 1 244 ? -15.461 0.631 9.999 1.00 96.44 244 VAL A O 1
ATOM 2009 N N . LYS A 1 245 ? -15.784 -1.594 10.109 1.00 95.81 245 LYS A N 1
ATOM 2010 C CA . LYS A 1 245 ? -15.054 -1.759 11.380 1.00 95.81 245 LYS A CA 1
ATOM 2011 C C . LYS A 1 245 ? -13.583 -1.391 11.214 1.00 95.81 245 LYS A C 1
ATOM 2013 O O . LYS A 1 245 ? -13.088 -0.573 11.983 1.00 95.81 245 LYS A O 1
ATOM 2018 N N . HIS A 1 246 ? -12.919 -1.918 10.188 1.00 95.50 246 HIS A N 1
ATOM 2019 C CA . HIS A 1 246 ? -11.509 -1.632 9.915 1.00 95.50 246 HIS A CA 1
ATOM 2020 C C . HIS A 1 246 ? -11.265 -0.160 9.548 1.00 95.50 246 HIS A C 1
ATOM 2022 O O . HIS A 1 246 ? -10.337 0.462 10.067 1.00 95.50 246 HIS A O 1
ATOM 2028 N N . TYR A 1 247 ? -12.147 0.463 8.759 1.00 96.81 247 TYR A N 1
ATOM 2029 C CA . TYR A 1 247 ? -12.070 1.905 8.511 1.00 96.81 247 TYR A CA 1
ATOM 2030 C C . TYR A 1 247 ? -12.298 2.731 9.778 1.00 96.81 247 TYR A C 1
ATOM 2032 O O . TYR A 1 247 ? -11.634 3.744 9.976 1.00 96.81 247 TYR A O 1
ATOM 2040 N N . THR A 1 248 ? -13.195 2.300 10.668 1.00 95.25 248 THR A N 1
ATOM 2041 C CA . THR A 1 248 ? -13.407 2.974 11.957 1.00 95.25 248 THR A CA 1
ATOM 2042 C C . THR A 1 248 ? -12.161 2.879 12.834 1.00 95.25 248 THR A C 1
ATOM 2044 O O . THR A 1 248 ? -11.734 3.899 13.366 1.00 95.25 248 THR A O 1
ATOM 2047 N N . SER A 1 249 ? -11.523 1.708 12.917 1.00 92.62 249 SER A N 1
ATOM 2048 C CA . SER A 1 249 ? -10.241 1.532 13.614 1.00 92.62 249 SER A CA 1
ATOM 2049 C C . SER A 1 249 ? -9.139 2.425 13.036 1.00 92.62 249 SER A C 1
ATOM 2051 O O . SER A 1 249 ? -8.415 3.070 13.791 1.00 92.62 249 SER A O 1
ATOM 2053 N N . SER A 1 250 ? -9.049 2.525 11.705 1.00 94.75 250 SER A N 1
ATOM 2054 C CA . SER A 1 250 ? -8.112 3.422 11.017 1.00 94.75 250 SER A CA 1
ATOM 2055 C C . SER A 1 250 ? -8.340 4.891 11.396 1.00 94.75 250 SER A C 1
ATOM 2057 O O . SER A 1 250 ? -7.391 5.584 11.755 1.00 94.75 250 SER A O 1
ATOM 2059 N N . ILE A 1 251 ? -9.601 5.343 11.414 1.00 94.31 251 ILE A N 1
ATOM 2060 C CA . ILE A 1 251 ? -9.977 6.708 11.815 1.00 94.31 251 ILE A CA 1
ATOM 2061 C C . ILE A 1 251 ? -9.616 6.984 13.280 1.00 94.31 251 ILE A C 1
ATOM 2063 O O . ILE A 1 251 ? -9.170 8.085 13.588 1.00 94.31 251 ILE A O 1
ATOM 2067 N N . LEU A 1 252 ? -9.804 6.009 14.176 1.00 91.81 252 LEU A N 1
ATOM 2068 C CA . LEU A 1 252 ? -9.449 6.153 15.591 1.00 91.81 252 LEU A CA 1
ATOM 2069 C C . LEU A 1 252 ? -7.935 6.311 15.793 1.00 91.81 252 LEU A C 1
ATOM 2071 O O . LEU A 1 252 ? -7.520 7.065 16.667 1.00 91.81 252 LEU A O 1
ATOM 2075 N N . LEU A 1 253 ? -7.121 5.619 14.990 1.00 90.62 253 LEU A N 1
ATOM 2076 C CA . LEU A 1 253 ? -5.657 5.704 15.031 1.00 90.62 253 LEU A CA 1
ATOM 2077 C C . LEU A 1 253 ? -5.139 7.016 14.432 1.00 90.62 253 LEU A C 1
ATOM 2079 O O . LEU A 1 253 ? -4.374 7.736 15.074 1.00 90.62 253 LEU A O 1
ATOM 2083 N N . HIS A 1 254 ? -5.546 7.314 13.198 1.00 91.75 254 HIS A N 1
ATOM 2084 C CA . HIS A 1 254 ? -5.143 8.510 12.473 1.00 91.75 254 HIS A CA 1
ATOM 2085 C C . HIS A 1 254 ? -6.283 8.978 11.549 1.00 91.75 254 HIS A C 1
ATOM 2087 O O . HIS A 1 254 ? -6.512 8.387 10.486 1.00 91.75 254 HIS A O 1
ATOM 2093 N N . PRO A 1 255 ? -7.016 10.041 11.929 1.00 93.75 255 PRO A N 1
ATOM 2094 C CA . PRO A 1 255 ? -8.120 10.550 11.127 1.00 93.75 255 PRO A CA 1
ATOM 2095 C C . PRO A 1 255 ? -7.633 11.086 9.774 1.00 93.75 255 PRO A C 1
ATOM 2097 O O . PRO A 1 255 ? -6.985 12.128 9.708 1.00 93.75 255 PRO A O 1
ATOM 2100 N N . THR A 1 256 ? -7.997 10.413 8.681 1.00 93.75 256 THR A N 1
ATOM 2101 C CA . THR A 1 256 ? -7.694 10.860 7.311 1.00 93.75 256 THR A CA 1
ATOM 2102 C C . THR A 1 256 ? -8.975 11.042 6.497 1.00 93.75 256 THR A C 1
ATOM 2104 O O . THR A 1 256 ? -9.894 10.227 6.625 1.00 93.75 256 THR A O 1
ATOM 2107 N N . PRO A 1 257 ? -9.065 12.063 5.618 1.00 95.25 257 PRO A N 1
ATOM 2108 C CA . PRO A 1 257 ? -10.232 12.257 4.752 1.00 95.25 257 PRO A CA 1
ATOM 2109 C C . PRO A 1 257 ? -10.562 11.012 3.919 1.00 95.25 257 PRO A C 1
ATOM 2111 O O . PRO A 1 257 ? -11.723 10.634 3.786 1.00 95.25 257 PRO A O 1
ATOM 2114 N N . THR A 1 258 ? -9.531 10.320 3.427 1.00 93.88 258 THR A N 1
ATOM 2115 C CA . THR A 1 258 ? -9.671 9.071 2.671 1.00 93.88 258 THR A CA 1
ATOM 2116 C C . THR A 1 258 ? -10.350 7.975 3.489 1.00 93.88 258 THR A C 1
ATOM 2118 O O . THR A 1 258 ? -11.235 7.303 2.971 1.00 93.88 258 THR A O 1
ATOM 2121 N N . ALA A 1 259 ? -9.996 7.802 4.767 1.00 94.12 259 ALA A N 1
ATOM 2122 C CA . ALA A 1 259 ? -10.628 6.789 5.612 1.00 94.12 259 ALA A CA 1
ATOM 2123 C C . ALA A 1 259 ? -12.111 7.100 5.882 1.00 94.12 259 ALA A C 1
ATOM 2125 O O . ALA A 1 259 ? -12.938 6.189 5.857 1.00 94.12 259 ALA A O 1
ATOM 2126 N N . TYR A 1 260 ? -12.474 8.376 6.069 1.00 95.69 260 TYR A N 1
ATOM 2127 C CA 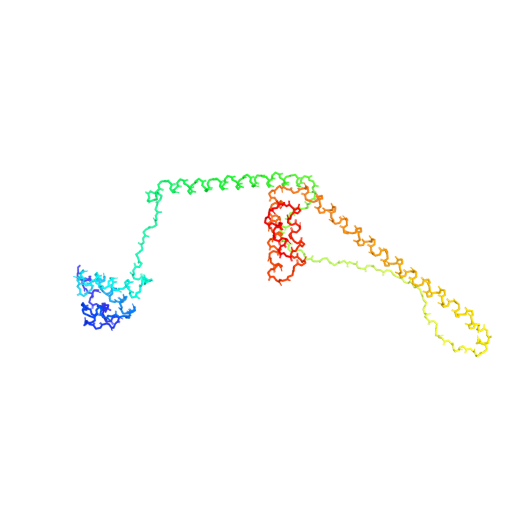. TYR A 1 260 ? -13.880 8.785 6.182 1.00 95.69 260 TYR A CA 1
ATOM 2128 C C . TYR A 1 260 ? -14.669 8.507 4.901 1.00 95.69 260 TYR A C 1
ATOM 2130 O O . TYR A 1 260 ? -15.771 7.962 4.975 1.00 95.69 260 TYR A O 1
ATOM 2138 N N . ASN A 1 261 ? -14.094 8.830 3.741 1.00 96.75 261 ASN A N 1
ATOM 2139 C CA . ASN A 1 261 ? -14.717 8.574 2.445 1.00 96.75 261 ASN A CA 1
ATOM 2140 C C . ASN A 1 261 ? -14.897 7.070 2.204 1.00 9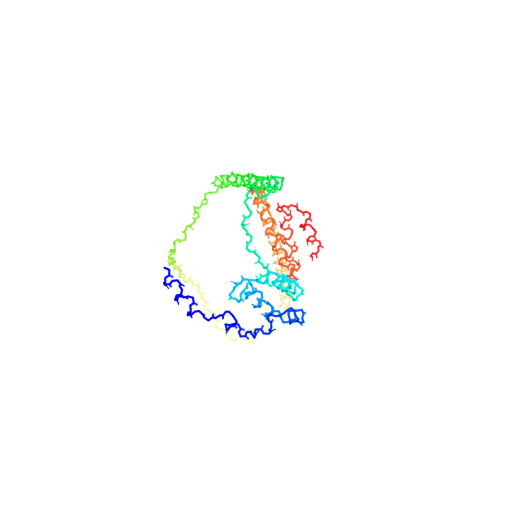6.75 261 ASN A C 1
ATOM 2142 O O . ASN A 1 261 ? -15.992 6.634 1.863 1.00 96.75 261 ASN A O 1
ATOM 2146 N N . ASN A 1 262 ? -13.865 6.262 2.459 1.00 94.94 262 ASN A N 1
ATOM 2147 C CA . ASN A 1 262 ? -13.937 4.810 2.300 1.00 94.94 262 ASN A CA 1
ATOM 2148 C C . ASN A 1 262 ? -14.969 4.180 3.245 1.00 94.94 262 ASN A C 1
ATOM 2150 O O . ASN A 1 262 ? -15.687 3.273 2.837 1.00 94.94 262 ASN A O 1
ATOM 2154 N N . ARG A 1 263 ? -15.098 4.694 4.477 1.00 95.75 263 ARG A N 1
ATOM 2155 C CA . ARG A 1 263 ? -16.147 4.262 5.411 1.00 95.75 263 ARG A CA 1
ATOM 2156 C C . ARG A 1 263 ? -17.545 4.634 4.933 1.00 95.75 263 ARG A C 1
ATOM 2158 O O . ARG A 1 263 ? -18.463 3.870 5.168 1.00 95.75 263 ARG A O 1
ATOM 2165 N N . ALA A 1 264 ? -17.720 5.804 4.322 1.00 95.25 264 ALA A N 1
ATOM 2166 C CA . ALA A 1 264 ? -19.017 6.230 3.799 1.00 95.25 264 ALA A CA 1
ATOM 2167 C C . ALA A 1 264 ? -19.448 5.426 2.560 1.00 95.25 264 ALA A C 1
ATOM 2169 O O . ALA A 1 264 ? -20.640 5.303 2.299 1.00 95.25 264 ALA A O 1
ATOM 2170 N N . MET A 1 265 ? -18.480 4.904 1.803 1.00 92.44 265 MET A N 1
ATOM 2171 C CA . MET A 1 265 ? -18.713 4.087 0.610 1.00 92.44 265 MET A CA 1
ATOM 2172 C C . MET A 1 265 ? -18.985 2.605 0.906 1.00 92.44 265 MET A C 1
ATOM 2174 O O . MET A 1 265 ? -19.478 1.911 0.015 1.00 92.44 265 MET A O 1
ATOM 2178 N N . ALA A 1 266 ? -18.608 2.124 2.095 1.00 88.31 266 ALA A N 1
ATOM 2179 C CA . ALA A 1 266 ? -18.815 0.760 2.587 1.00 88.31 266 ALA A CA 1
ATOM 2180 C C . ALA A 1 266 ? -20.148 0.617 3.310 1.00 88.31 266 ALA A C 1
ATOM 2182 O O . ALA A 1 266 ? -20.851 -0.364 2.995 1.00 88.31 266 ALA A O 1
#

Nearest PDB structures (foldseek):
  7bev-assembly1_A  TM=9.973E-01  e=1.660E-02  Homo sapiens
  3fp4-assembly1_A  TM=9.538E-01  e=3.345E-02  Saccharomyces cerevisiae
  5l0y-assembly5_E  TM=7.424E-01  e=1.237E+00  Thermochaetoides thermophila DSM 1495
  6b85-assembly1_J  TM=6.531E-01  e=2.120E+00  synthetic construct
  7wzb-assembly1_B  TM=4.722E-01  e=8.154E+00  Salmonella enterica subsp. enterica serovar Typhimurium str. LT2

Solvent-accessible surface area (backbone atoms only — not comparable to full-atom values): 15918 Å² total; per-residue (Å²): 116,71,70,65,57,58,61,58,72,77,55,81,49,64,47,71,73,70,72,51,61,72,75,61,75,35,71,72,40,45,73,69,58,78,55,55,70,59,46,53,51,51,46,53,45,49,72,67,38,82,91,48,85,53,69,70,58,42,52,50,42,52,54,47,34,48,75,66,39,67,83,39,73,83,74,60,72,90,71,76,82,83,48,80,90,74,47,58,68,66,61,50,49,51,55,53,45,55,53,50,50,52,54,50,54,52,52,51,54,53,48,53,51,52,56,47,48,55,54,52,59,73,75,42,97,65,77,76,84,76,77,88,70,92,73,82,82,84,87,78,84,83,84,84,83,81,91,87,88,80,80,85,74,79,83,71,86,80,60,76,78,63,55,82,74,57,58,64,70,62,50,52,53,51,50,54,56,49,51,52,52,50,52,51,51,50,52,52,50,52,56,48,54,52,50,51,54,53,49,53,51,50,56,48,53,55,49,50,51,58,53,51,74,71,50,45,71,67,55,27,45,54,52,15,52,51,30,38,51,50,14,52,50,31,47,75,72,69,40,29,76,59,12,36,50,27,16,49,53,9,38,73,53,42,77,42,74,65,40,55,51,55,38,74,75,77

pLDDT: mean 79.41, std 17.35, range [30.23, 97.88]

Foldseek 3Di:
DVVVVVVVVPDDQLCVVVVPDPVCLDLVNLVVDQDLVVLLSSLVNQVVQRVHPDPPSNVSSVVSNCVNPVPDPSVDDPDPDQDPVNDDVVVVVVVVVVVVVVVVVVVVLVVLVVVLVVVVVVVDPDPDDDPDDDDDDDDDDDDDDDDDDDDDPDDDDDDPVVVVVDDPVVVVVVVVVVVVVVVVVVVVVVVVVVVVVVVVVVVVVVVLVVVLVSDGLSRLQVQLVVLQVVLVVCVVVVNLVSSLVSLVSSCVSPNDPVSVVSNVVD

InterPro domains:
  IPR011990 Tetratricopeptide-like helical domain superfamily [G3DSA:1.25.40.10] (219-266)
  IPR011990 Tetratricopeptide-like helical domain superfamily [SSF48452] (223-264)
  IPR019734 Tetratricopeptide repeat [PS50005] (224-257)
  IPR051982 Ciliary Assembly and Mitochondrial Import [PTHR45984] (15-266)

Radius of gyration: 43.29 Å; Cα contacts (8 Å, |Δi|>4): 136; chains: 1; bounding box: 102×71×104 Å

Sequence (266 aa):
MVEQEEVMKNKKSLLMKYEIPLEHISFEYVEKCNDCKEMEKIVKILRSGEEGHFPQLLQCAETRLREVAPESRVLQTEEPILTKSMLEPEHWNKVSNDIKEWTGEMKTREHELKESSNVHQSLKGLPAVRNVQSSKTQNSHVEKQEAGPSRVKSVVPRNYADWDKFDVDMELLKMELEDERRKEQAMKKKKQQEKEKKKSKKDEEDKFTNALDSLSATEKEFMATQEKDRGNEYYRCGDYELAVKHYTSSILLHPTPTAYNNRAMA

Organism: Coptotermes formosanus (NCBI:txid36987)

Mean predicted aligned error: 17.75 Å